Protein AF-A0A2V9M727-F1 (afdb_monomer_lite)

Radius of gyration: 30.25 Å; chains: 1; bounding box: 85×75×62 Å

Structure (mmCIF, N/CA/C/O backbone):
data_AF-A0A2V9M727-F1
#
_entry.id   AF-A0A2V9M727-F1
#
loop_
_atom_site.group_PDB
_atom_site.id
_atom_site.type_symbol
_atom_site.label_atom_id
_atom_site.label_alt_id
_atom_site.label_comp_id
_atom_site.label_asym_id
_atom_site.label_entity_id
_atom_site.label_seq_id
_atom_site.pdbx_PDB_ins_code
_atom_site.Cartn_x
_atom_site.Cartn_y
_atom_site.Cartn_z
_atom_site.occupancy
_atom_site.B_iso_or_equiv
_atom_site.auth_seq_id
_atom_site.auth_comp_id
_atom_site.auth_asym_id
_atom_site.auth_atom_id
_atom_site.pdbx_PDB_model_num
ATOM 1 N N . MET A 1 1 ? 67.050 59.160 -4.625 1.00 41.97 1 MET A N 1
ATOM 2 C CA . MET A 1 1 ? 67.599 57.807 -4.388 1.00 41.97 1 MET A CA 1
ATOM 3 C C . MET A 1 1 ? 66.449 56.814 -4.391 1.00 41.97 1 MET A C 1
ATOM 5 O O . MET A 1 1 ? 65.654 56.868 -3.471 1.00 41.97 1 MET A O 1
ATOM 9 N N . LEU A 1 2 ? 66.336 55.949 -5.401 1.00 35.53 2 LEU A N 1
ATOM 10 C CA . LEU A 1 2 ? 65.611 54.676 -5.289 1.00 35.53 2 LEU A CA 1
ATOM 11 C C . LEU A 1 2 ? 66.178 53.734 -6.363 1.00 35.53 2 LEU A C 1
ATOM 13 O O . LEU A 1 2 ? 65.915 53.891 -7.552 1.00 35.53 2 LEU A O 1
ATOM 17 N N . ARG A 1 3 ? 67.068 52.828 -5.949 1.00 37.00 3 ARG A N 1
ATOM 18 C CA . ARG A 1 3 ? 67.698 51.830 -6.820 1.00 37.00 3 ARG A CA 1
ATOM 19 C C . ARG A 1 3 ? 66.768 50.617 -6.827 1.00 37.00 3 ARG A C 1
ATOM 21 O O . ARG A 1 3 ? 66.702 49.895 -5.839 1.00 37.00 3 ARG A O 1
ATOM 28 N N . ILE A 1 4 ? 66.002 50.445 -7.901 1.00 45.91 4 ILE A N 1
ATOM 29 C CA . ILE A 1 4 ? 65.158 49.264 -8.108 1.00 45.91 4 ILE A CA 1
ATOM 30 C C . ILE A 1 4 ? 66.106 48.088 -8.358 1.00 45.91 4 ILE A C 1
ATOM 32 O O . ILE A 1 4 ? 66.825 48.064 -9.357 1.00 45.91 4 ILE A O 1
ATOM 36 N N . GLY A 1 5 ? 66.174 47.167 -7.397 1.00 44.88 5 GLY A N 1
ATOM 37 C CA . GLY A 1 5 ? 66.981 45.956 -7.492 1.00 44.88 5 GLY A CA 1
ATOM 38 C C . GLY A 1 5 ? 66.489 45.081 -8.640 1.00 44.88 5 GLY A C 1
ATOM 39 O O . GLY A 1 5 ? 65.323 44.694 -8.681 1.00 44.88 5 GLY A O 1
ATOM 40 N N . SER A 1 6 ? 67.383 44.773 -9.574 1.00 52.16 6 SER A N 1
ATOM 41 C CA . SER A 1 6 ? 67.169 43.768 -10.606 1.00 52.16 6 SER A CA 1
ATOM 42 C C . SER A 1 6 ? 66.999 42.400 -9.944 1.00 52.16 6 SER A C 1
ATOM 44 O O . SER A 1 6 ? 67.935 41.832 -9.382 1.00 52.16 6 SER A O 1
ATOM 46 N N . MET A 1 7 ? 65.781 41.870 -9.996 1.00 50.16 7 MET A N 1
ATOM 47 C CA . MET A 1 7 ? 65.464 40.529 -9.523 1.00 50.16 7 MET A CA 1
ATOM 48 C C . MET A 1 7 ? 66.023 39.527 -10.544 1.00 50.16 7 MET A C 1
ATOM 50 O O . MET A 1 7 ? 65.392 39.224 -11.555 1.00 50.16 7 MET A O 1
ATOM 54 N N . VAL A 1 8 ? 67.259 39.071 -10.327 1.00 60.12 8 VAL A N 1
ATOM 55 C CA . VAL A 1 8 ? 67.863 37.984 -11.107 1.00 60.12 8 VAL A CA 1
ATOM 56 C C . VAL A 1 8 ? 67.075 36.715 -10.794 1.00 60.12 8 VAL A C 1
ATOM 58 O O . VAL A 1 8 ? 67.151 36.176 -9.690 1.00 60.12 8 VAL A O 1
ATOM 61 N N . LEU A 1 9 ? 66.264 36.275 -11.754 1.00 57.72 9 LEU A N 1
ATOM 62 C CA . LEU A 1 9 ? 65.471 35.058 -11.644 1.00 57.72 9 LEU A CA 1
ATOM 63 C C . LEU A 1 9 ? 66.438 33.871 -11.535 1.00 57.72 9 LEU A C 1
ATOM 65 O O . LEU A 1 9 ? 67.186 33.590 -12.470 1.00 57.72 9 LEU A O 1
ATOM 69 N N . THR A 1 10 ? 66.463 33.197 -10.386 1.00 69.69 10 THR A N 1
ATOM 70 C CA . THR A 1 10 ? 67.317 32.020 -10.187 1.00 69.69 10 THR A CA 1
ATOM 71 C C . THR A 1 10 ? 66.944 30.926 -11.193 1.00 69.69 10 THR A C 1
ATOM 73 O O . THR A 1 10 ? 65.781 30.795 -11.581 1.00 69.69 10 THR A O 1
ATOM 76 N N . GLU A 1 11 ? 67.909 30.102 -11.612 1.00 70.00 11 GLU A N 1
ATOM 77 C CA . GLU A 1 11 ? 67.676 28.993 -12.560 1.00 70.00 11 GLU A CA 1
ATOM 78 C C . GLU A 1 11 ? 66.518 28.072 -12.124 1.00 70.00 11 GLU A C 1
ATOM 80 O O . GLU A 1 11 ? 65.767 27.547 -12.946 1.00 70.00 11 GLU A O 1
ATOM 85 N N . ALA A 1 12 ? 66.299 27.936 -10.812 1.00 69.12 12 ALA A N 1
ATOM 86 C CA . ALA A 1 12 ? 65.151 27.230 -10.256 1.00 69.12 12 ALA A CA 1
ATOM 87 C C . ALA A 1 12 ? 63.811 27.917 -10.587 1.00 69.12 12 ALA A C 1
ATOM 89 O O . ALA A 1 12 ? 62.889 27.256 -11.059 1.00 69.12 12 ALA A O 1
ATOM 90 N N . ALA A 1 13 ? 63.697 29.233 -10.395 1.00 72.75 13 ALA A N 1
ATOM 91 C CA . ALA A 1 13 ? 62.480 29.989 -10.695 1.00 72.75 13 ALA A CA 1
ATOM 92 C C . ALA A 1 13 ? 62.165 30.010 -12.202 1.00 72.75 13 ALA A C 1
ATOM 94 O O . ALA A 1 13 ? 61.004 29.890 -12.590 1.00 72.75 13 ALA A O 1
ATOM 95 N N . LYS A 1 14 ? 63.193 30.050 -13.060 1.00 76.62 14 LYS A N 1
ATOM 96 C CA . LYS A 1 14 ? 63.034 29.917 -14.516 1.00 76.62 14 LYS A CA 1
ATOM 97 C C . LYS A 1 14 ? 62.484 28.541 -14.908 1.00 76.62 14 LYS A C 1
ATOM 99 O O . LYS A 1 14 ? 61.571 28.457 -15.726 1.00 76.62 14 LYS A O 1
ATOM 104 N N . ARG A 1 15 ? 62.975 27.464 -14.284 1.00 79.62 15 ARG A N 1
ATOM 105 C CA . ARG A 1 15 ? 62.461 26.097 -14.497 1.00 79.62 15 ARG A CA 1
ATOM 106 C C . ARG A 1 15 ? 61.012 25.947 -14.031 1.00 79.62 15 ARG A C 1
ATOM 108 O O . ARG A 1 15 ? 60.212 25.373 -14.763 1.00 79.62 15 ARG A O 1
ATOM 115 N N . TRP A 1 16 ? 60.657 26.490 -12.867 1.00 83.75 16 TRP A N 1
ATOM 116 C CA . TRP A 1 16 ? 59.277 26.467 -12.361 1.00 83.75 16 TRP A CA 1
ATOM 117 C C . TRP A 1 16 ? 58.303 27.230 -13.261 1.00 83.75 16 TRP A C 1
ATOM 119 O O . TRP A 1 16 ? 57.193 26.758 -13.496 1.00 83.75 16 TRP A O 1
ATOM 129 N N . LEU A 1 17 ? 58.733 28.363 -13.818 1.00 86.44 17 LEU A N 1
ATOM 130 C CA . LEU A 1 17 ? 57.927 29.163 -14.739 1.00 86.44 17 LEU A CA 1
ATOM 131 C C . LEU A 1 17 ? 57.702 28.451 -16.084 1.00 86.44 17 LEU A C 1
ATOM 133 O O . LEU A 1 17 ? 56.609 28.501 -16.641 1.00 86.44 17 LEU A O 1
ATOM 137 N N . VAL A 1 18 ? 58.704 27.721 -16.583 1.00 88.81 18 VAL A N 1
ATOM 138 C CA . VAL A 1 18 ? 58.537 26.871 -17.775 1.00 88.81 18 VAL A CA 1
ATOM 139 C C . VAL A 1 18 ? 57.559 25.726 -17.496 1.00 88.81 18 VAL A C 1
ATOM 141 O O . VAL A 1 18 ? 56.672 25.467 -18.306 1.00 88.81 18 VAL A O 1
ATOM 144 N N . TRP A 1 19 ? 57.662 25.069 -16.339 1.00 90.88 19 TRP A N 1
ATOM 145 C CA . TRP A 1 19 ? 56.738 23.997 -15.962 1.00 90.88 19 TRP A CA 1
ATOM 146 C C . TRP A 1 19 ? 55.293 24.483 -15.802 1.00 90.88 19 TRP A C 1
ATOM 148 O O . TRP A 1 19 ? 54.378 23.825 -16.297 1.00 90.88 19 TRP A O 1
ATOM 158 N N . SER A 1 20 ? 55.068 25.641 -15.174 1.00 88.69 20 SER A N 1
ATOM 159 C CA . SER A 1 20 ? 53.717 26.200 -15.032 1.00 88.69 20 SER A CA 1
ATOM 160 C C . SER A 1 20 ? 53.108 26.581 -16.384 1.00 88.69 20 SER A C 1
ATOM 162 O O . SER A 1 20 ? 51.924 26.318 -16.619 1.00 88.69 20 SER A O 1
ATOM 164 N N . ALA A 1 21 ? 53.915 27.109 -17.309 1.00 92.25 21 ALA A N 1
ATOM 165 C CA . ALA A 1 21 ? 53.483 27.387 -18.675 1.00 92.25 21 ALA A CA 1
ATOM 166 C C . ALA A 1 21 ? 53.076 26.100 -19.414 1.00 92.25 21 ALA A C 1
ATOM 168 O O . ALA A 1 21 ? 52.003 26.050 -20.015 1.00 92.25 21 ALA A O 1
ATOM 169 N N . VAL A 1 22 ? 53.873 25.030 -19.308 1.00 94.38 22 VAL A N 1
ATOM 170 C CA . VAL A 1 22 ? 53.566 23.729 -19.929 1.00 94.38 22 VAL A CA 1
ATOM 171 C C . VAL A 1 22 ? 52.267 23.136 -19.377 1.00 94.38 22 VAL A C 1
ATOM 173 O O . VAL A 1 22 ? 51.406 22.720 -20.151 1.00 94.38 22 VAL A O 1
ATOM 176 N N . VAL A 1 23 ? 52.077 23.145 -18.055 1.00 94.38 23 VAL A N 1
ATOM 177 C CA . VAL A 1 23 ? 50.841 22.645 -17.425 1.00 94.38 23 VAL A CA 1
ATOM 178 C C . VAL A 1 23 ? 49.622 23.446 -17.886 1.00 94.38 23 VAL A C 1
ATOM 180 O O . VAL A 1 23 ? 48.587 22.861 -18.203 1.00 94.38 23 VAL A O 1
ATOM 183 N N . THR A 1 24 ? 49.753 24.769 -17.989 1.00 94.69 24 THR A N 1
ATOM 184 C CA . THR A 1 24 ? 48.668 25.648 -18.450 1.00 94.69 24 THR A CA 1
ATOM 185 C C . THR A 1 24 ? 48.274 25.339 -19.894 1.00 94.69 24 THR A C 1
ATOM 187 O O . THR A 1 24 ? 47.086 25.240 -20.200 1.00 94.69 24 THR A O 1
ATOM 190 N N . VAL A 1 25 ? 49.253 25.113 -20.775 1.00 96.19 25 VAL A N 1
ATOM 191 C CA . VAL A 1 25 ? 49.003 24.732 -22.174 1.00 96.19 25 VAL A CA 1
ATOM 192 C C . VAL A 1 25 ? 48.302 23.375 -22.264 1.00 96.19 25 VAL A C 1
ATOM 194 O O . VAL A 1 25 ? 47.334 23.237 -23.012 1.00 96.19 25 VAL A O 1
ATOM 197 N N . ILE A 1 26 ? 48.728 22.384 -21.474 1.00 95.31 26 ILE A N 1
ATOM 198 C CA . ILE A 1 26 ? 48.087 21.059 -21.440 1.00 95.31 26 ILE A CA 1
ATOM 199 C C . ILE A 1 26 ? 46.634 21.169 -20.959 1.00 95.31 26 ILE A C 1
ATOM 201 O O . ILE A 1 26 ? 45.743 20.535 -21.530 1.00 95.31 26 ILE A O 1
ATOM 205 N N . LEU A 1 27 ? 46.378 21.990 -19.937 1.00 94.06 27 LEU A N 1
ATOM 206 C CA . LEU A 1 27 ? 45.032 22.203 -19.410 1.00 94.06 27 LEU A CA 1
ATOM 207 C C . LEU A 1 27 ? 44.133 22.903 -20.439 1.00 94.06 27 LEU A C 1
ATOM 209 O O . LEU A 1 27 ? 43.002 22.470 -20.656 1.00 94.06 27 LEU A O 1
ATOM 213 N N . ALA A 1 28 ? 44.650 23.923 -21.129 1.00 93.81 28 ALA A N 1
ATOM 214 C CA . ALA A 1 28 ? 43.932 24.619 -22.194 1.00 93.81 28 ALA A CA 1
ATOM 215 C C . ALA A 1 28 ? 43.582 23.681 -23.364 1.00 93.81 28 ALA A C 1
ATOM 217 O O . ALA A 1 28 ? 42.447 23.685 -23.838 1.00 93.81 28 ALA A O 1
ATOM 218 N N . LEU A 1 29 ? 44.514 22.813 -23.776 1.00 95.31 29 LEU A N 1
ATOM 219 C CA . LEU A 1 29 ? 44.280 21.781 -24.794 1.00 95.31 29 LEU A CA 1
ATOM 220 C C . LEU A 1 29 ? 43.199 20.781 -24.371 1.00 95.31 29 LEU A C 1
ATOM 222 O O . LEU A 1 29 ? 42.322 20.443 -25.168 1.00 95.31 29 LEU A O 1
ATOM 226 N N . ARG A 1 30 ? 43.230 20.328 -23.112 1.00 93.69 30 ARG A N 1
ATOM 227 C CA . ARG A 1 30 ? 42.202 19.436 -22.558 1.00 93.69 30 ARG A CA 1
ATOM 228 C C . ARG A 1 30 ? 40.823 20.084 -22.560 1.00 93.69 30 ARG A C 1
ATOM 230 O O . ARG A 1 30 ? 39.871 19.444 -22.998 1.00 93.69 30 ARG A O 1
ATOM 237 N N . ILE A 1 31 ? 40.720 21.336 -22.119 1.00 91.62 31 ILE A N 1
ATOM 238 C CA . ILE A 1 31 ? 39.457 22.087 -22.130 1.00 91.62 31 ILE A CA 1
ATOM 239 C C . ILE A 1 31 ? 38.962 22.263 -23.570 1.00 91.62 31 ILE A C 1
ATOM 241 O O . ILE A 1 31 ? 37.795 21.992 -23.845 1.00 91.62 31 ILE A O 1
ATOM 245 N N . GLY A 1 32 ? 39.847 22.632 -24.500 1.00 92.00 32 GLY A N 1
ATOM 246 C CA . GLY A 1 32 ? 39.522 22.762 -25.920 1.00 92.00 32 GLY A CA 1
ATOM 247 C C . GLY A 1 32 ? 38.983 21.467 -26.530 1.00 92.00 32 GLY A C 1
ATOM 248 O O . GLY A 1 32 ? 37.962 21.498 -27.212 1.00 92.00 32 GLY A O 1
ATOM 249 N N . CYS A 1 33 ? 39.599 20.321 -26.222 1.00 88.06 33 CYS A N 1
ATOM 250 C CA . CYS A 1 33 ? 39.109 19.016 -26.677 1.00 88.06 33 CYS A CA 1
ATOM 251 C C . CYS A 1 33 ? 37.724 18.694 -26.103 1.00 88.06 33 CYS A C 1
ATOM 253 O O . CYS A 1 33 ? 36.841 18.286 -26.846 1.00 88.06 33 CYS A O 1
ATOM 255 N N . VAL A 1 34 ? 37.495 18.936 -24.808 1.00 85.19 34 VAL A N 1
ATOM 256 C CA . VAL A 1 34 ? 36.185 18.694 -24.177 1.00 85.19 34 VAL A CA 1
ATOM 257 C C . VAL A 1 34 ? 35.097 19.583 -24.782 1.00 85.19 34 VAL A C 1
ATOM 259 O O . VAL A 1 34 ? 33.976 19.125 -24.998 1.00 85.19 34 VAL A O 1
ATOM 262 N N . LEU A 1 35 ? 35.406 20.849 -25.066 1.00 85.19 35 LEU A N 1
ATOM 263 C CA . LEU A 1 35 ? 34.464 21.765 -25.711 1.00 85.19 35 LEU A CA 1
ATOM 264 C C . LEU A 1 35 ? 34.188 21.367 -27.165 1.00 85.19 35 LEU A C 1
ATOM 266 O O . LEU A 1 35 ? 33.044 21.453 -27.602 1.00 85.19 35 LEU A O 1
ATOM 270 N N . TYR A 1 36 ? 35.203 20.892 -27.887 1.00 86.12 36 TYR A N 1
ATOM 271 C CA . TYR A 1 36 ? 35.062 20.386 -29.250 1.00 86.12 36 TYR A CA 1
ATOM 272 C C . TYR A 1 36 ? 34.243 19.087 -29.312 1.00 86.12 36 TYR A C 1
ATOM 274 O O . TYR A 1 36 ? 33.378 18.939 -30.171 1.00 86.12 36 TYR A O 1
ATOM 282 N N . ASP A 1 37 ? 34.442 18.168 -28.369 1.00 78.25 37 ASP A N 1
ATOM 283 C CA . ASP A 1 37 ? 33.629 16.953 -28.273 1.00 78.25 37 ASP A CA 1
ATOM 284 C C . ASP A 1 37 ? 32.177 17.272 -27.888 1.00 78.25 37 ASP A C 1
ATOM 286 O O . ASP A 1 37 ? 31.253 16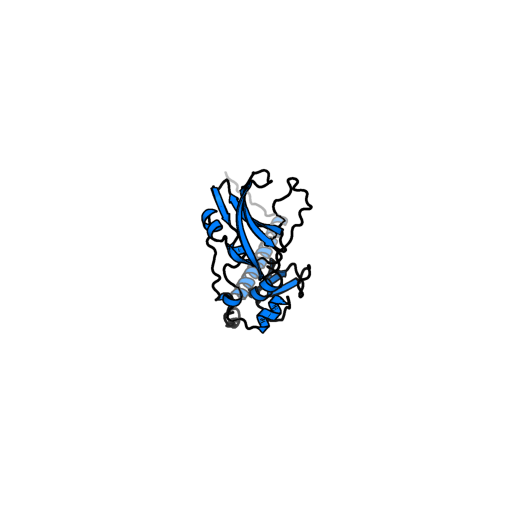.616 -28.367 1.00 78.25 37 ASP A O 1
ATOM 290 N N . ARG A 1 38 ? 31.951 18.312 -27.071 1.00 73.19 38 ARG A N 1
ATOM 291 C CA . ARG A 1 38 ? 30.605 18.785 -26.697 1.00 73.19 38 ARG A CA 1
ATOM 292 C C . ARG A 1 38 ? 29.892 19.577 -27.790 1.00 73.19 38 ARG A C 1
ATOM 294 O O . ARG A 1 38 ? 28.666 19.605 -27.786 1.00 73.19 38 ARG A O 1
ATOM 301 N N . SER A 1 39 ? 30.623 20.241 -28.686 1.00 78.62 39 SER A N 1
ATOM 302 C CA . SER A 1 39 ? 30.031 21.001 -29.794 1.00 78.62 39 SER A CA 1
ATOM 303 C C . SER A 1 39 ? 29.595 20.110 -30.954 1.00 78.62 39 SER A C 1
ATOM 305 O O . SER A 1 39 ? 28.816 20.546 -31.803 1.00 78.62 39 SER A O 1
ATOM 307 N N . ARG A 1 40 ? 30.036 18.845 -30.978 1.00 77.00 40 ARG A N 1
ATOM 308 C CA . ARG A 1 40 ? 29.458 17.845 -31.870 1.00 77.00 40 ARG A CA 1
ATOM 309 C C . ARG A 1 40 ? 28.008 17.605 -31.445 1.00 77.00 40 ARG A C 1
ATOM 311 O O . ARG A 1 40 ? 27.780 17.217 -30.297 1.00 77.00 40 ARG A O 1
ATOM 318 N N . PRO A 1 41 ? 27.020 17.815 -32.335 1.00 64.38 41 PRO A N 1
ATOM 319 C CA . PRO A 1 41 ? 25.651 17.443 -32.032 1.00 64.38 41 PRO A CA 1
ATOM 320 C C . PRO A 1 41 ? 25.654 15.960 -31.672 1.00 64.38 41 PRO A C 1
ATOM 322 O O . PRO A 1 41 ? 26.096 15.119 -32.457 1.00 64.38 41 PRO A O 1
ATOM 325 N N . SER A 1 42 ? 25.222 15.648 -30.449 1.00 67.44 42 SER A N 1
ATOM 326 C CA . SER A 1 42 ? 25.004 14.257 -30.070 1.00 67.44 42 SER A CA 1
ATOM 327 C C . SER A 1 42 ? 24.059 13.659 -31.109 1.00 67.44 42 SER A C 1
ATOM 329 O O . SER A 1 42 ? 23.052 14.309 -31.408 1.00 67.44 42 SER A O 1
ATOM 331 N N . PRO A 1 43 ? 24.355 12.476 -31.684 1.00 66.94 43 PRO A N 1
ATOM 332 C CA . PRO A 1 43 ? 23.400 11.816 -32.558 1.00 66.94 43 PRO A CA 1
ATOM 333 C C . PRO A 1 43 ? 22.088 11.748 -31.788 1.00 66.94 43 PRO A C 1
ATOM 335 O O . PRO A 1 43 ? 22.054 11.241 -30.661 1.00 66.94 43 PRO A O 1
ATOM 338 N N . SER A 1 44 ? 21.046 12.364 -32.347 1.00 59.22 44 SER A N 1
ATOM 339 C CA . SER A 1 44 ? 19.717 12.363 -31.763 1.00 59.22 44 SER A CA 1
ATOM 340 C C . SER A 1 44 ? 19.345 10.906 -31.556 1.00 59.22 44 SER A C 1
ATOM 342 O O . SER A 1 44 ? 19.115 10.161 -32.509 1.00 59.22 44 SER A O 1
ATOM 344 N N . ARG A 1 45 ? 19.361 10.459 -30.294 1.00 59.28 45 ARG A N 1
ATOM 345 C CA . ARG A 1 45 ? 18.795 9.157 -29.967 1.00 59.28 45 ARG A CA 1
ATOM 346 C C . ARG A 1 45 ? 17.353 9.224 -30.454 1.00 59.28 45 ARG A C 1
ATOM 348 O O . ARG A 1 45 ? 16.683 10.203 -30.108 1.00 59.28 45 ARG A O 1
ATOM 355 N N . PRO A 1 46 ? 16.884 8.261 -31.265 1.00 52.91 46 PRO A N 1
ATOM 356 C CA . PRO A 1 46 ? 15.479 8.223 -31.616 1.00 52.91 46 PRO A CA 1
ATOM 357 C C . PRO A 1 46 ? 14.708 8.280 -30.302 1.00 52.91 46 PRO A C 1
ATOM 359 O O . PRO A 1 46 ? 14.952 7.473 -29.399 1.00 52.91 46 PRO A O 1
ATOM 362 N N . VAL A 1 47 ? 13.855 9.296 -30.157 1.00 57.16 47 VAL A N 1
ATOM 363 C CA . VAL A 1 47 ? 12.899 9.338 -29.058 1.00 57.16 47 VAL A CA 1
ATOM 364 C C . VAL A 1 47 ? 12.001 8.145 -29.316 1.00 57.16 47 VAL A C 1
ATOM 366 O O . VAL A 1 47 ? 11.129 8.189 -30.181 1.00 57.16 47 VAL A O 1
ATOM 369 N N . VAL A 1 48 ? 12.294 7.032 -28.646 1.00 58.28 48 VAL A N 1
ATOM 370 C CA . VAL A 1 48 ? 11.405 5.881 -28.635 1.00 58.28 48 VAL A CA 1
ATOM 371 C C . VAL A 1 48 ? 10.132 6.410 -27.998 1.00 58.28 48 VAL A C 1
ATOM 373 O O . VAL A 1 48 ? 10.106 6.649 -26.791 1.00 58.28 48 VAL A O 1
ATOM 376 N N . GLN A 1 49 ? 9.113 6.672 -28.817 1.00 48.59 49 GLN A N 1
ATOM 377 C CA . GLN A 1 49 ? 7.762 6.912 -28.336 1.00 48.59 49 GLN A CA 1
ATOM 378 C C . GLN A 1 49 ? 7.316 5.596 -27.712 1.00 48.59 49 GLN A C 1
ATOM 380 O O . GLN A 1 49 ? 6.798 4.707 -28.384 1.00 48.59 49 GLN A O 1
ATOM 385 N N . ARG A 1 50 ? 7.651 5.417 -26.434 1.00 57.59 50 ARG A N 1
ATOM 386 C CA . ARG A 1 50 ? 7.155 4.289 -25.665 1.00 57.59 50 ARG A CA 1
ATOM 387 C C . ARG A 1 50 ? 5.651 4.507 -25.535 1.00 57.59 50 ARG A C 1
ATOM 389 O O . ARG A 1 50 ? 5.249 5.631 -25.220 1.00 57.59 50 ARG A O 1
ATOM 396 N N . PRO A 1 51 ? 4.827 3.486 -25.808 1.00 62.91 51 PRO A N 1
ATOM 397 C CA . PRO A 1 51 ? 3.415 3.550 -25.474 1.00 62.91 51 PRO A CA 1
ATOM 398 C C . PRO A 1 51 ? 3.287 4.023 -24.028 1.00 62.91 51 PRO A C 1
ATOM 400 O O . PRO A 1 51 ? 3.994 3.511 -23.160 1.00 62.91 51 PRO A O 1
ATOM 403 N N . VAL A 1 52 ? 2.443 5.027 -23.783 1.00 67.12 52 VAL A N 1
ATOM 404 C CA . VAL A 1 52 ? 2.167 5.463 -22.414 1.00 67.12 52 VAL A CA 1
ATOM 405 C C . VAL A 1 52 ? 1.580 4.263 -21.688 1.00 67.12 52 VAL A C 1
ATOM 407 O O . VAL A 1 52 ? 0.531 3.741 -22.070 1.00 67.12 52 VAL A O 1
ATOM 410 N N . GLU A 1 53 ? 2.309 3.781 -20.692 1.00 79.75 53 GLU A N 1
ATOM 411 C CA . GLU A 1 53 ? 1.888 2.654 -19.883 1.00 79.75 53 GLU A CA 1
ATOM 412 C C . GLU A 1 53 ? 0.609 3.051 -19.143 1.00 79.75 53 GLU A C 1
ATOM 414 O O . GLU A 1 53 ? 0.566 4.059 -18.435 1.00 79.75 53 GLU A O 1
ATOM 419 N N . LYS A 1 54 ? -0.466 2.293 -19.383 1.00 84.88 54 LYS A N 1
ATOM 420 C CA . LYS A 1 54 ? -1.820 2.631 -18.917 1.00 84.88 54 LYS A CA 1
ATOM 421 C C . LYS A 1 54 ? -1.896 2.767 -17.400 1.00 84.88 54 LYS A C 1
ATOM 423 O O . LYS A 1 54 ? -2.682 3.566 -16.909 1.00 84.88 54 LYS A O 1
ATOM 428 N N . ASP A 1 55 ? -1.034 2.057 -16.679 1.00 84.25 55 ASP A N 1
ATOM 429 C CA . ASP A 1 55 ? -0.917 2.124 -15.225 1.00 84.25 55 ASP A CA 1
ATOM 430 C C . ASP A 1 55 ? -0.598 3.544 -14.726 1.00 84.25 55 ASP A C 1
ATOM 432 O O . ASP A 1 55 ? -1.044 3.915 -13.645 1.00 84.25 55 ASP A O 1
ATOM 436 N N . TYR A 1 56 ? 0.103 4.370 -15.517 1.00 81.38 56 TYR A N 1
ATOM 437 C CA . TYR A 1 56 ? 0.370 5.773 -15.170 1.00 81.38 56 TYR A CA 1
ATOM 438 C C . TYR A 1 56 ? -0.844 6.692 -15.331 1.00 81.38 56 TYR A C 1
ATOM 440 O O . TYR A 1 56 ? -0.829 7.817 -14.837 1.00 81.38 56 TYR A O 1
ATOM 448 N N . LEU A 1 57 ? -1.877 6.243 -16.045 1.00 87.00 57 LEU A N 1
ATOM 449 C CA . LEU A 1 57 ? -3.107 7.005 -16.266 1.00 87.00 57 LEU A CA 1
ATOM 450 C C . LEU A 1 57 ? -4.181 6.683 -15.220 1.00 87.00 57 LEU A C 1
ATOM 452 O O . LEU A 1 57 ? -5.215 7.348 -15.180 1.00 87.00 57 LEU A O 1
ATOM 456 N N . VAL A 1 58 ? -3.942 5.677 -14.377 1.00 89.62 58 VAL A N 1
ATOM 457 C CA . VAL A 1 58 ? -4.873 5.267 -13.330 1.00 89.62 58 VAL A CA 1
ATOM 458 C C . VAL A 1 58 ? -4.850 6.274 -12.187 1.00 89.62 58 VAL A C 1
ATOM 460 O O . VAL A 1 58 ? -3.819 6.531 -11.565 1.00 89.62 58 VAL A O 1
ATOM 463 N N . ILE A 1 59 ? -6.023 6.821 -11.880 1.00 88.94 59 ILE A N 1
ATOM 464 C CA . ILE A 1 59 ? -6.212 7.743 -10.763 1.00 88.94 59 ILE A CA 1
ATOM 465 C C . ILE A 1 59 ? -6.718 6.936 -9.573 1.00 88.94 59 ILE A C 1
ATOM 467 O O . ILE A 1 59 ? -7.884 6.548 -9.515 1.00 88.94 59 ILE A O 1
ATOM 471 N N . VAL A 1 60 ? -5.828 6.696 -8.613 1.00 90.88 60 VAL A N 1
ATOM 472 C CA . VAL A 1 60 ? -6.174 6.029 -7.357 1.00 90.88 60 VAL A CA 1
ATOM 473 C C . VAL A 1 60 ? -6.935 7.016 -6.460 1.00 90.88 60 VAL A C 1
ATOM 475 O O . VAL A 1 60 ? -6.387 8.077 -6.145 1.00 90.88 60 VAL A O 1
ATOM 478 N N . PRO A 1 61 ? -8.171 6.698 -6.028 1.00 91.81 61 PRO A N 1
ATOM 479 C CA . PRO A 1 61 ? -8.891 7.517 -5.060 1.00 91.81 61 PRO A CA 1
ATOM 480 C C . PRO A 1 61 ? -8.107 7.619 -3.753 1.00 91.81 61 PRO A C 1
ATOM 482 O O . PRO A 1 61 ? -7.678 6.601 -3.210 1.00 91.81 61 PRO A O 1
ATOM 485 N N . LYS A 1 62 ? -7.945 8.846 -3.260 1.00 91.00 62 LYS A N 1
ATOM 486 C CA . LYS A 1 62 ? -7.276 9.121 -1.989 1.00 91.00 62 LYS A CA 1
ATOM 487 C C . LYS A 1 62 ? -8.277 9.232 -0.853 1.00 91.00 62 LYS A C 1
ATOM 489 O O . LYS A 1 62 ? 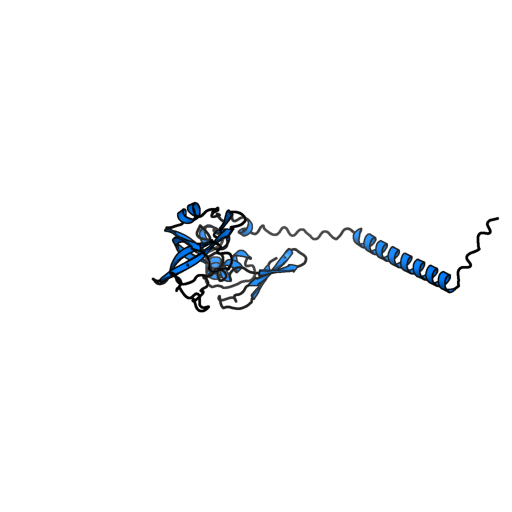-9.414 9.652 -1.067 1.00 91.00 62 LYS A O 1
ATOM 494 N N . PHE A 1 63 ? -7.828 8.889 0.344 1.00 89.62 63 PHE A N 1
ATOM 495 C CA . PHE A 1 63 ? -8.602 9.034 1.568 1.00 89.62 63 PHE A CA 1
ATOM 496 C C . PHE A 1 63 ? -8.785 10.504 1.955 1.00 89.62 63 PHE A C 1
ATOM 498 O O . PHE A 1 63 ? -9.861 10.867 2.420 1.00 89.62 63 PHE A O 1
ATOM 505 N N . SER A 1 64 ? -7.767 11.346 1.725 1.00 85.06 64 SER A N 1
ATOM 506 C CA . SER A 1 64 ? -7.771 12.767 2.113 1.00 85.06 64 SER A CA 1
ATOM 507 C C . SER A 1 64 ? -8.175 12.964 3.583 1.00 85.06 64 SER A C 1
ATOM 509 O O . SER A 1 64 ? -9.077 13.742 3.883 1.00 85.06 64 SER A O 1
ATOM 511 N N . ILE A 1 65 ? -7.541 12.207 4.483 1.00 88.69 65 ILE A N 1
ATOM 512 C CA . ILE A 1 65 ? -7.799 12.239 5.928 1.00 88.69 65 ILE A CA 1
ATOM 513 C C . ILE A 1 65 ? -6.645 12.968 6.606 1.00 88.69 65 ILE A C 1
ATOM 515 O O . ILE A 1 65 ? -5.506 12.511 6.552 1.00 88.69 65 ILE A O 1
ATOM 519 N N . ASP A 1 66 ? -6.961 14.074 7.259 1.00 87.25 66 ASP A N 1
ATOM 520 C CA . ASP A 1 66 ? -6.043 14.951 7.988 1.00 87.25 66 ASP A CA 1
ATOM 521 C C . ASP A 1 66 ? -6.346 15.012 9.494 1.00 87.25 66 ASP A C 1
ATOM 523 O O . ASP A 1 66 ? -5.539 15.516 10.273 1.00 87.25 66 ASP A O 1
ATOM 527 N N . ASP A 1 67 ? -7.478 14.455 9.928 1.00 89.56 67 ASP A N 1
ATOM 528 C 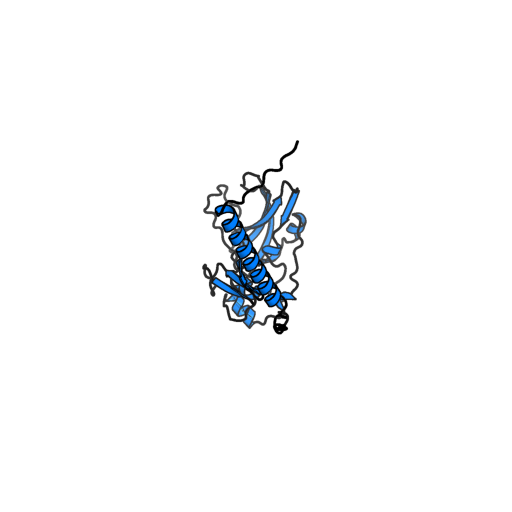CA . ASP A 1 67 ? -7.892 14.430 11.325 1.00 89.56 67 ASP A CA 1
ATOM 529 C C . ASP A 1 67 ? -8.540 13.100 11.751 1.00 89.56 67 ASP A C 1
ATOM 531 O O . ASP A 1 67 ? -8.880 12.220 10.951 1.00 89.56 67 ASP A O 1
ATOM 535 N N . LEU A 1 68 ? -8.686 12.936 13.069 1.00 91.06 68 LEU A N 1
ATOM 536 C CA . LEU A 1 68 ? -9.272 11.737 1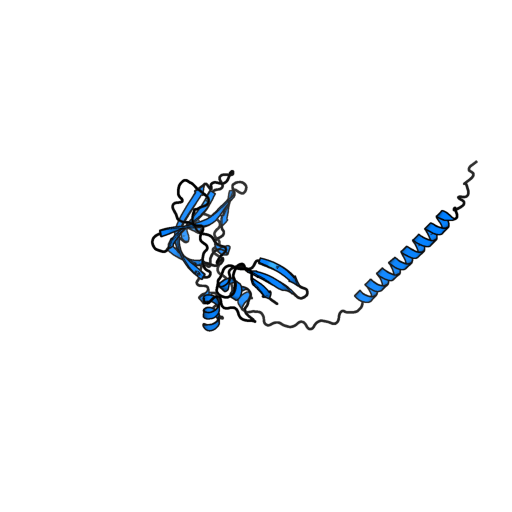3.666 1.00 91.06 68 LEU A CA 1
ATOM 537 C C . LEU A 1 68 ? -10.767 11.586 13.332 1.00 91.06 68 LEU A C 1
ATOM 539 O O . LEU A 1 68 ? -11.250 10.463 13.203 1.00 91.06 68 LEU A O 1
ATOM 543 N N . GLU A 1 69 ? -11.503 12.688 13.183 1.00 92.06 69 GLU A N 1
ATOM 544 C CA . GLU A 1 69 ? -12.942 12.662 12.894 1.00 92.06 69 GLU A CA 1
ATOM 545 C C . GLU A 1 69 ? -13.218 12.098 11.492 1.00 92.06 69 GLU A C 1
ATOM 547 O O . GLU A 1 69 ? -14.075 11.234 11.301 1.00 92.06 69 GLU A O 1
ATOM 552 N N . SER A 1 70 ? -12.448 12.538 10.504 1.00 92.62 70 SER A N 1
ATOM 553 C CA . SER A 1 70 ? -12.495 12.050 9.132 1.00 92.62 70 SER A CA 1
ATOM 554 C C . SER A 1 70 ? -12.034 10.602 9.054 1.00 92.62 70 SER A C 1
ATOM 556 O O . SER A 1 70 ? -12.655 9.813 8.342 1.00 92.62 70 SER A O 1
ATOM 558 N N . ALA A 1 71 ? -11.035 10.217 9.857 1.00 93.38 71 ALA A N 1
ATOM 559 C CA . ALA A 1 71 ? -10.637 8.822 9.993 1.00 93.38 71 ALA A CA 1
ATOM 560 C C . ALA A 1 71 ? -11.803 7.957 10.491 1.00 93.38 71 ALA A C 1
ATOM 562 O O . ALA A 1 71 ? -12.109 6.935 9.881 1.00 93.38 71 ALA A O 1
ATOM 563 N N . GLN A 1 72 ? -12.527 8.389 11.529 1.00 94.12 72 GLN A N 1
ATOM 564 C CA . GLN A 1 72 ? -13.664 7.643 12.084 1.00 94.12 72 GLN A CA 1
ATOM 565 C C . GLN A 1 72 ? -14.787 7.362 11.070 1.00 94.12 72 GLN A C 1
ATOM 567 O O . GLN A 1 72 ? -15.493 6.365 11.218 1.00 94.12 72 GLN A O 1
ATOM 572 N N . LYS A 1 73 ? -14.925 8.153 9.997 1.00 94.56 73 LYS A N 1
ATOM 573 C CA . LYS A 1 73 ? -15.894 7.886 8.912 1.00 94.56 73 LYS A CA 1
ATOM 574 C C . LYS A 1 73 ? -15.585 6.605 8.125 1.00 94.56 73 LYS A C 1
ATOM 576 O O . LYS A 1 73 ? -16.445 6.114 7.394 1.00 94.56 73 LYS A O 1
ATOM 581 N N . LEU A 1 74 ? -14.377 6.054 8.264 1.00 94.44 74 LEU A N 1
ATOM 582 C CA . LEU A 1 74 ? -13.994 4.774 7.668 1.00 94.44 74 LEU A CA 1
ATOM 583 C C . LEU A 1 74 ? -14.514 3.560 8.437 1.00 94.44 74 LEU A C 1
ATOM 585 O O . LEU A 1 74 ? -14.456 2.453 7.909 1.00 94.44 74 LEU A O 1
ATOM 589 N N . VAL A 1 75 ? -15.021 3.731 9.660 1.00 96.25 75 VAL A N 1
ATOM 590 C CA . VAL A 1 75 ? -15.554 2.614 10.447 1.00 96.25 75 VAL A CA 1
ATOM 591 C C . VAL A 1 75 ? -16.712 1.946 9.700 1.00 96.25 75 VAL A C 1
ATOM 593 O O . VAL A 1 75 ? -17.641 2.601 9.234 1.00 96.25 75 VAL A O 1
ATOM 596 N N . GLY A 1 76 ? -16.635 0.622 9.570 1.00 94.94 76 GLY A N 1
ATOM 597 C CA . GLY A 1 76 ? -17.557 -0.208 8.797 1.00 94.94 76 GLY A CA 1
ATOM 598 C C . GLY A 1 76 ? -17.177 -0.389 7.324 1.00 94.94 76 GLY A C 1
ATOM 599 O O . GLY A 1 76 ? -17.776 -1.229 6.656 1.00 94.94 76 GLY A O 1
ATOM 600 N N . GLN A 1 77 ? -16.189 0.346 6.804 1.00 95.25 77 GLN A N 1
ATOM 601 C CA . GLN A 1 77 ? -15.722 0.186 5.425 1.00 95.25 77 GLN A CA 1
ATOM 602 C C . GLN A 1 77 ? -14.684 -0.940 5.311 1.00 95.25 77 GLN A C 1
ATOM 604 O O . GLN A 1 77 ? -13.928 -1.215 6.246 1.00 95.25 77 GLN A O 1
ATOM 609 N N . THR A 1 78 ? -14.627 -1.583 4.143 1.00 95.88 78 THR A N 1
ATOM 610 C CA . THR A 1 78 ? -13.573 -2.546 3.799 1.00 95.88 78 THR A CA 1
ATOM 611 C C . THR A 1 78 ? -12.499 -1.850 2.977 1.00 95.88 78 THR A C 1
ATOM 613 O O . THR A 1 78 ? -12.766 -1.370 1.878 1.00 95.88 78 THR A O 1
ATOM 616 N N . LEU A 1 79 ? -11.282 -1.828 3.506 1.00 96.06 79 LEU A N 1
ATOM 617 C CA . LEU A 1 79 ? -10.093 -1.314 2.843 1.00 96.06 79 LEU A CA 1
ATOM 618 C C . LEU A 1 79 ? -9.261 -2.472 2.291 1.00 96.06 79 LEU A C 1
ATOM 620 O O . LEU A 1 79 ? -9.352 -3.603 2.773 1.00 96.06 79 LEU A O 1
ATOM 624 N N . TRP A 1 80 ? -8.427 -2.185 1.300 1.00 95.75 80 TRP A N 1
ATOM 625 C CA . TRP A 1 80 ? -7.544 -3.178 0.689 1.00 95.75 80 TRP A CA 1
ATOM 626 C C . TRP A 1 80 ? -6.092 -2.831 0.951 1.00 95.75 80 TRP A C 1
ATOM 628 O O . TRP A 1 80 ? -5.684 -1.700 0.715 1.00 95.75 80 TRP A O 1
ATOM 638 N N . VAL A 1 81 ? -5.290 -3.781 1.415 1.00 94.38 81 VAL A N 1
ATOM 639 C CA . VAL A 1 81 ? -3.882 -3.528 1.730 1.00 94.38 81 VAL A CA 1
ATOM 640 C C . VAL A 1 81 ? -3.099 -3.208 0.458 1.00 94.38 81 VAL A C 1
ATOM 642 O O . VAL A 1 81 ? -3.013 -4.014 -0.470 1.00 94.38 81 VAL A O 1
ATOM 645 N N . LYS A 1 82 ? -2.480 -2.027 0.455 1.00 92.00 82 LYS A N 1
ATOM 646 C CA . LYS A 1 82 ? -1.564 -1.543 -0.580 1.00 92.00 82 LYS A CA 1
ATOM 647 C C . LYS A 1 82 ? -0.114 -1.849 -0.217 1.00 92.00 82 LYS A C 1
ATOM 649 O O . LYS A 1 82 ? 0.629 -2.386 -1.032 1.00 92.00 82 LYS A O 1
ATOM 654 N N . ALA A 1 83 ? 0.285 -1.561 1.022 1.00 85.12 83 ALA A N 1
ATOM 655 C CA . ALA A 1 83 ? 1.646 -1.777 1.517 1.00 85.12 83 ALA A CA 1
ATOM 656 C C . ALA A 1 83 ? 1.870 -3.216 2.022 1.00 85.12 83 ALA A C 1
ATOM 658 O O . ALA A 1 83 ? 2.323 -3.435 3.149 1.00 85.12 83 ALA A O 1
ATOM 659 N N . GLY A 1 84 ? 1.557 -4.206 1.182 1.00 85.31 84 GLY A N 1
ATOM 660 C CA . GLY A 1 84 ? 1.744 -5.621 1.505 1.00 85.31 84 GLY A CA 1
ATOM 661 C C . GLY A 1 84 ? 3.175 -5.921 1.962 1.00 85.31 84 GLY A C 1
ATOM 662 O O . GLY A 1 84 ? 4.147 -5.380 1.428 1.00 85.31 84 GLY A O 1
ATOM 663 N N . TYR A 1 85 ? 3.300 -6.748 2.996 1.00 86.38 85 TYR A N 1
ATOM 664 C CA . TYR A 1 85 ? 4.544 -7.136 3.663 1.00 86.38 85 TYR A CA 1
ATOM 665 C C . TYR A 1 85 ? 5.401 -6.015 4.287 1.00 86.38 85 TYR A C 1
ATOM 667 O O . TYR A 1 85 ? 6.503 -6.270 4.802 1.00 86.38 85 TYR A O 1
ATOM 675 N N . GLN A 1 86 ? 4.920 -4.777 4.248 1.00 84.56 86 GLN A N 1
ATOM 676 C CA . GLN A 1 86 ? 5.527 -3.630 4.920 1.00 84.56 86 GLN A CA 1
ATOM 677 C C . GLN A 1 86 ? 4.656 -3.149 6.069 1.00 84.56 86 GLN A C 1
ATOM 679 O O . GLN A 1 86 ? 5.177 -2.896 7.148 1.00 84.56 86 GLN A O 1
ATOM 684 N N . ALA A 1 87 ? 3.347 -3.061 5.838 1.00 87.69 87 ALA A N 1
ATOM 685 C CA . ALA A 1 87 ? 2.383 -2.723 6.862 1.00 87.69 87 ALA A CA 1
ATOM 686 C C . ALA A 1 87 ? 2.320 -3.836 7.915 1.00 87.69 87 ALA A C 1
ATOM 688 O O . ALA A 1 87 ? 2.163 -5.020 7.593 1.00 87.69 87 ALA A O 1
ATOM 689 N N . GLU A 1 88 ? 2.443 -3.432 9.173 1.00 90.81 88 GLU A N 1
ATOM 690 C CA . GLU A 1 88 ? 2.473 -4.320 10.327 1.00 90.81 88 GLU A CA 1
ATOM 691 C C . GLU A 1 88 ? 1.192 -4.187 11.150 1.00 90.81 88 GLU A C 1
ATOM 693 O O . GLU A 1 88 ? 0.593 -3.113 11.248 1.00 90.81 88 GLU A O 1
ATOM 698 N N . TYR A 1 89 ? 0.772 -5.288 11.762 1.00 91.94 89 TYR A N 1
ATOM 699 C CA . TYR A 1 89 ? -0.336 -5.320 12.706 1.00 91.94 89 TYR A CA 1
ATOM 700 C C . TYR A 1 89 ? -0.018 -6.231 13.887 1.00 91.94 89 TYR A C 1
ATOM 702 O O . TYR A 1 89 ? 0.801 -7.145 13.803 1.00 91.94 89 TYR A O 1
ATOM 710 N N . PHE A 1 90 ? -0.677 -5.979 15.010 1.00 89.56 90 PHE A N 1
ATOM 711 C CA . PHE A 1 90 ? -0.450 -6.682 16.269 1.00 89.56 90 PHE A CA 1
ATOM 712 C C . PHE A 1 90 ? -1.778 -6.977 16.964 1.00 89.56 90 PHE A C 1
ATOM 714 O O . PHE A 1 90 ? -2.799 -6.350 16.685 1.00 89.56 90 PHE A O 1
ATOM 721 N N . THR A 1 91 ? -1.786 -7.967 17.857 1.00 89.94 91 THR A N 1
ATOM 722 C CA . THR A 1 91 ? -3.005 -8.351 18.593 1.00 89.94 91 THR A CA 1
ATOM 723 C C . THR A 1 91 ? -3.449 -7.222 19.529 1.00 89.94 91 THR A C 1
ATOM 725 O O . THR A 1 91 ? -2.621 -6.631 20.226 1.00 89.94 91 THR A O 1
ATOM 728 N N . TYR A 1 92 ? -4.753 -6.950 19.580 1.00 86.19 92 TYR A N 1
ATOM 729 C CA . TYR A 1 92 ? -5.362 -5.927 20.427 1.00 86.19 92 TYR A CA 1
ATOM 730 C C . TYR A 1 92 ? -6.408 -6.544 21.385 1.00 86.19 92 TYR A C 1
ATOM 732 O O . TYR A 1 92 ? -7.099 -7.484 20.996 1.00 86.19 92 TYR A O 1
ATOM 740 N N . PRO A 1 93 ? -6.541 -6.057 22.637 1.00 81.25 93 PRO A N 1
ATOM 741 C CA . PRO A 1 93 ? -5.712 -5.044 23.289 1.00 81.25 93 PRO A CA 1
ATOM 742 C C . PRO A 1 93 ? -4.287 -5.543 23.550 1.00 81.25 93 PRO A C 1
ATOM 744 O O . PRO A 1 93 ? -4.065 -6.678 23.970 1.00 81.25 93 PRO A O 1
ATOM 747 N N . ALA A 1 94 ? -3.312 -4.661 23.330 1.00 68.25 94 ALA A N 1
ATOM 748 C CA . ALA A 1 94 ? -1.912 -4.934 23.632 1.00 68.25 94 ALA A CA 1
ATOM 749 C C . ALA A 1 94 ? -1.748 -5.231 25.135 1.00 68.25 94 ALA A C 1
ATOM 751 O O . ALA A 1 94 ? -2.202 -4.461 25.987 1.00 68.25 94 ALA A O 1
ATOM 752 N N . SER A 1 95 ? -1.097 -6.342 25.484 1.00 59.75 95 SER A N 1
ATOM 753 C CA . SER A 1 95 ? -0.799 -6.664 26.882 1.00 59.75 95 SER A CA 1
ATOM 754 C C . SER A 1 95 ? 0.085 -5.566 27.506 1.00 59.75 95 SER A C 1
ATOM 756 O O . SER A 1 95 ? 0.985 -5.030 26.863 1.00 59.75 95 SER A O 1
ATOM 758 N N . LYS A 1 96 ? -0.166 -5.211 28.780 1.00 52.19 96 LYS A N 1
ATOM 759 C CA . LYS A 1 96 ? 0.495 -4.098 29.512 1.00 52.19 96 LYS A CA 1
ATOM 760 C C . LYS A 1 96 ? 2.032 -4.160 29.552 1.00 52.19 96 LYS A C 1
ATOM 762 O O . LYS A 1 96 ? 2.675 -3.176 29.906 1.00 52.19 96 LYS A O 1
ATOM 767 N N . ARG A 1 97 ? 2.626 -5.305 29.216 1.00 46.31 97 ARG A N 1
ATOM 768 C CA . ARG A 1 97 ? 4.057 -5.455 28.960 1.00 46.31 97 ARG A CA 1
ATOM 769 C C . ARG A 1 97 ? 4.236 -5.441 27.443 1.00 46.31 97 ARG A C 1
ATOM 771 O O . ARG A 1 97 ? 4.029 -6.466 26.802 1.00 46.31 97 ARG A O 1
ATOM 778 N N . LEU A 1 98 ? 4.656 -4.302 26.886 1.00 46.69 98 LEU A N 1
ATOM 779 C CA . LEU A 1 98 ? 5.320 -4.262 25.579 1.00 46.69 98 LEU A CA 1
ATOM 780 C C . LEU A 1 98 ? 6.681 -4.968 25.708 1.00 46.69 98 LEU A C 1
ATOM 782 O O . LEU A 1 98 ? 7.738 -4.348 25.679 1.00 46.69 98 LEU A O 1
ATOM 786 N N . THR A 1 99 ? 6.666 -6.271 25.971 1.00 41.12 99 THR A N 1
ATOM 787 C CA . THR A 1 99 ? 7.818 -7.122 25.707 1.00 41.12 99 THR A CA 1
ATOM 788 C C . THR A 1 99 ? 7.809 -7.396 24.215 1.00 41.12 99 THR A C 1
ATOM 790 O O . THR A 1 99 ? 6.748 -7.636 23.645 1.00 41.12 99 THR A O 1
ATOM 793 N N . THR A 1 100 ? 8.990 -7.354 23.613 1.00 47.59 100 THR A N 1
ATOM 794 C CA . THR A 1 100 ? 9.384 -7.546 22.204 1.00 47.59 100 THR A CA 1
ATOM 795 C C . THR A 1 100 ? 8.811 -8.798 21.493 1.00 47.59 100 THR A C 1
ATOM 797 O O . THR A 1 100 ? 9.217 -9.122 20.387 1.00 47.59 100 THR A O 1
ATOM 800 N N . GLU A 1 101 ? 7.857 -9.500 22.106 1.00 45.69 101 GLU A N 1
ATOM 801 C CA . GLU A 1 101 ? 7.211 -10.739 21.665 1.00 45.69 101 GLU A CA 1
ATOM 802 C C . GLU A 1 101 ? 5.701 -10.587 21.400 1.00 45.69 101 GLU A C 1
ATOM 804 O O . GLU A 1 101 ? 4.988 -11.586 21.297 1.00 45.69 101 GLU A O 1
ATOM 809 N N . GLN A 1 102 ? 5.163 -9.364 21.283 1.00 56.94 102 GLN A N 1
ATOM 810 C CA . GLN A 1 102 ? 3.894 -9.239 20.559 1.00 56.94 102 GLN A CA 1
ATOM 811 C C . GLN A 1 102 ? 4.148 -9.744 19.143 1.00 56.94 102 GLN A C 1
ATOM 813 O O . GLN A 1 102 ? 5.117 -9.337 18.506 1.00 56.94 102 GLN A O 1
ATOM 818 N N . SER A 1 103 ? 3.322 -10.680 18.684 1.00 61.06 103 SER A N 1
ATOM 819 C CA . SER A 1 103 ? 3.429 -11.228 17.343 1.00 61.06 103 SER A CA 1
ATOM 820 C C . SER A 1 103 ? 3.085 -10.115 16.356 1.00 61.06 103 SER A C 1
ATOM 822 O O . SER A 1 103 ? 1.924 -9.858 16.047 1.00 61.06 103 SER A O 1
ATOM 824 N N . ILE A 1 104 ? 4.115 -9.373 15.953 1.00 80.38 104 ILE A N 1
ATOM 825 C CA . ILE A 1 104 ? 4.040 -8.395 14.880 1.00 80.38 104 ILE A CA 1
ATOM 826 C C . ILE A 1 104 ? 3.878 -9.216 13.612 1.00 80.38 104 ILE A C 1
ATOM 828 O O . ILE A 1 104 ? 4.772 -9.954 13.192 1.00 80.38 104 ILE A O 1
ATOM 832 N N . HIS A 1 105 ? 2.685 -9.134 13.052 1.00 88.62 105 HIS A N 1
ATOM 833 C CA . HIS A 1 105 ? 2.342 -9.750 11.793 1.00 88.62 105 HIS A CA 1
ATOM 834 C C . HIS A 1 105 ? 2.445 -8.707 10.692 1.00 88.62 105 HIS A C 1
ATOM 836 O O . HIS A 1 105 ? 2.388 -7.503 10.936 1.00 88.62 105 HIS A O 1
ATOM 842 N N . LYS A 1 106 ? 2.576 -9.184 9.463 1.00 90.31 106 LYS A N 1
ATOM 843 C CA . LYS A 1 106 ? 2.564 -8.345 8.273 1.00 90.31 106 LYS A CA 1
ATOM 844 C C . LYS A 1 106 ? 1.340 -8.680 7.456 1.00 90.31 106 LYS A C 1
ATOM 846 O O . LYS A 1 106 ? 0.945 -9.844 7.409 1.00 90.31 106 LYS A O 1
ATOM 851 N N . PHE A 1 107 ? 0.739 -7.662 6.861 1.00 91.50 107 PHE A N 1
ATOM 852 C CA . PHE A 1 107 ? -0.371 -7.875 5.944 1.00 91.50 107 PHE A CA 1
ATOM 853 C C . PHE A 1 107 ? 0.113 -8.523 4.655 1.00 91.50 107 PHE A C 1
ATOM 855 O O . PHE A 1 107 ? 1.195 -8.187 4.160 1.00 91.50 107 PHE A O 1
ATOM 862 N N . ASP A 1 108 ? -0.718 -9.386 4.084 1.00 89.69 108 ASP A N 1
ATOM 863 C CA . ASP A 1 108 ? -0.517 -9.825 2.711 1.00 89.69 108 ASP A CA 1
ATOM 864 C C . ASP A 1 108 ? -0.923 -8.698 1.738 1.00 89.69 108 ASP A C 1
ATOM 866 O O . ASP A 1 108 ? -1.802 -7.881 2.043 1.00 89.69 108 ASP A O 1
ATOM 870 N N . PRO A 1 109 ? -0.291 -8.596 0.557 1.00 89.31 109 PRO A N 1
ATOM 871 C CA . PRO A 1 109 ? -0.753 -7.695 -0.492 1.00 89.31 109 PRO A CA 1
ATOM 872 C C . PRO A 1 109 ? -2.213 -7.977 -0.859 1.00 89.31 109 PRO A C 1
ATOM 874 O O . PRO A 1 109 ? -2.614 -9.134 -0.960 1.00 89.31 109 PRO A O 1
ATOM 877 N N . LEU A 1 110 ? -3.004 -6.924 -1.096 1.00 91.19 110 LEU A N 1
ATOM 878 C CA . LEU A 1 110 ? -4.426 -7.022 -1.460 1.00 91.19 110 LEU A CA 1
ATOM 879 C C . LEU A 1 110 ? -5.311 -7.704 -0.401 1.00 91.19 110 LEU A C 1
ATOM 881 O O . LEU A 1 110 ? -6.462 -8.045 -0.684 1.00 91.19 110 LEU A O 1
ATOM 885 N N . GLU A 1 111 ? -4.820 -7.885 0.825 1.00 92.69 111 GLU A N 1
ATOM 886 C CA . GLU A 1 111 ? -5.642 -8.373 1.925 1.00 92.69 111 GLU A CA 1
ATOM 887 C C . GLU A 1 111 ? -6.781 -7.383 2.221 1.00 92.69 111 GLU A C 1
ATOM 889 O O . GLU A 1 111 ? -6.593 -6.164 2.225 1.00 92.69 111 GLU A O 1
ATOM 894 N N . LYS A 1 112 ? -7.984 -7.910 2.467 1.00 94.75 112 LYS A N 1
ATOM 895 C CA . LYS A 1 112 ? -9.151 -7.109 2.849 1.00 94.75 112 LYS A CA 1
ATOM 896 C C . LYS A 1 112 ? -9.154 -6.876 4.351 1.00 94.75 112 LYS A C 1
ATOM 898 O O . LYS A 1 112 ? -9.138 -7.831 5.123 1.00 94.75 112 LYS A O 1
ATOM 903 N N . VAL A 1 113 ? -9.287 -5.621 4.757 1.00 95.62 113 VAL A N 1
ATOM 904 C CA . VAL A 1 113 ? -9.376 -5.218 6.161 1.00 95.62 113 VAL A CA 1
ATOM 905 C C . VAL A 1 113 ? -10.671 -4.449 6.367 1.00 95.62 113 VAL A C 1
ATOM 907 O O . VAL A 1 113 ? -10.860 -3.376 5.802 1.00 95.62 113 VAL A O 1
ATOM 910 N N . THR A 1 114 ? -11.580 -4.995 7.175 1.00 96.62 114 THR A N 1
ATOM 911 C CA . THR A 1 114 ? -12.803 -4.277 7.558 1.00 96.62 114 THR A CA 1
ATOM 912 C C . THR A 1 114 ? -12.538 -3.476 8.820 1.00 96.62 114 THR A C 1
ATOM 914 O O . THR A 1 114 ? -12.145 -4.032 9.845 1.00 96.62 114 THR A O 1
ATOM 917 N N . VAL A 1 115 ? -12.739 -2.163 8.738 1.00 96.56 115 VAL A N 1
ATOM 918 C CA . VAL A 1 115 ? -12.467 -1.244 9.842 1.00 96.56 115 VAL A CA 1
ATOM 919 C C . VAL A 1 115 ? -13.552 -1.397 10.897 1.00 96.56 115 VAL A C 1
ATOM 921 O O . VAL A 1 115 ? -14.718 -1.102 10.650 1.00 96.56 115 VAL A O 1
ATOM 924 N N . HIS A 1 116 ? -13.178 -1.836 12.090 1.00 96.25 116 HIS A N 1
ATOM 925 C CA . HIS A 1 116 ? -14.096 -1.964 13.223 1.00 96.25 116 HIS A CA 1
ATOM 926 C C . HIS A 1 116 ? -14.076 -0.737 14.127 1.00 96.25 116 HIS A C 1
ATOM 928 O O . HIS A 1 116 ? -15.085 -0.395 14.737 1.00 96.25 116 HIS A O 1
ATOM 934 N N . GLY A 1 117 ? -12.937 -0.056 14.201 1.00 95.81 117 GLY A N 1
ATOM 935 C CA . GLY A 1 117 ? -12.783 1.130 15.024 1.00 95.81 117 GLY A CA 1
ATOM 936 C C . GLY A 1 117 ? -11.498 1.861 14.691 1.00 95.81 117 GLY A C 1
ATOM 937 O O . GLY A 1 117 ? -10.555 1.269 14.171 1.00 95.81 117 GLY A O 1
ATOM 938 N N . ILE A 1 118 ? -11.462 3.151 14.996 1.00 95.50 118 ILE A N 1
ATOM 939 C CA . ILE A 1 118 ? -10.247 3.957 14.928 1.00 95.50 118 ILE A CA 1
ATOM 940 C C . ILE A 1 118 ? -10.109 4.673 16.261 1.00 95.50 118 ILE A C 1
ATOM 942 O O . ILE A 1 118 ? -11.034 5.356 16.705 1.00 95.50 118 ILE A O 1
ATOM 946 N N . ILE A 1 119 ? -8.973 4.465 16.917 1.00 92.44 119 ILE A N 1
ATOM 947 C CA . ILE A 1 119 ? -8.724 4.953 18.271 1.00 92.44 119 ILE A CA 1
ATOM 948 C C . ILE A 1 119 ? -7.409 5.714 18.338 1.00 92.44 119 ILE A C 1
ATOM 950 O O . ILE A 1 119 ? -6.457 5.406 17.627 1.00 92.44 119 ILE A O 1
ATOM 954 N N . GLU A 1 120 ? -7.348 6.673 19.251 1.00 91.06 120 GLU A N 1
ATOM 955 C CA . GLU A 1 120 ? -6.104 7.322 19.640 1.00 91.06 120 GLU A CA 1
ATOM 956 C C . GLU A 1 120 ? -5.549 6.656 20.904 1.00 91.06 120 GLU A C 1
ATOM 958 O O . GLU A 1 120 ? -6.288 6.358 21.848 1.00 91.06 120 GLU A O 1
ATOM 963 N N . ARG A 1 121 ? -4.235 6.435 20.942 1.00 86.19 121 ARG A N 1
ATOM 964 C CA . ARG A 1 121 ? -3.525 5.908 22.108 1.00 86.19 121 ARG A CA 1
ATOM 965 C C . ARG A 1 121 ? -2.249 6.704 22.336 1.00 86.19 121 ARG A C 1
ATOM 967 O O . ARG A 1 121 ? -1.504 6.958 21.402 1.00 86.19 121 ARG A O 1
ATOM 974 N N . THR A 1 122 ? -1.933 7.030 23.585 1.00 81.31 122 THR A N 1
ATOM 975 C CA . THR A 1 122 ? -0.599 7.544 23.925 1.00 81.31 122 THR A CA 1
ATOM 976 C C . THR A 1 122 ? 0.449 6.455 23.679 1.00 81.31 122 THR A C 1
ATOM 978 O O . THR A 1 122 ? 0.389 5.393 24.306 1.00 81.31 122 THR A O 1
ATOM 981 N N . GLY A 1 123 ? 1.381 6.704 22.761 1.00 67.25 123 GLY A N 1
ATOM 982 C CA . GLY A 1 123 ? 2.477 5.798 22.438 1.00 67.25 123 GLY A CA 1
ATOM 983 C C . GLY A 1 123 ? 3.443 5.611 23.611 1.00 67.25 123 GLY A C 1
ATOM 984 O O . GLY A 1 123 ? 3.498 6.414 24.546 1.00 67.25 123 GLY A O 1
ATOM 985 N N . SER A 1 124 ? 4.224 4.529 23.572 1.00 59.47 124 SER A N 1
ATOM 986 C CA . SER A 1 124 ? 5.225 4.210 24.604 1.00 59.47 124 SER A CA 1
ATOM 987 C C . SER A 1 124 ? 6.567 4.932 24.417 1.00 59.47 124 SER A C 1
ATOM 989 O O . SER A 1 124 ? 7.479 4.730 25.222 1.00 59.47 124 SER A O 1
ATOM 991 N N . SER A 1 125 ? 6.716 5.730 23.353 1.00 58.53 125 SER A N 1
ATOM 992 C CA . SER A 1 125 ? 7.932 6.506 23.082 1.00 58.53 125 SER A CA 1
ATOM 993 C C . SER A 1 125 ? 8.143 7.612 24.124 1.00 58.53 125 SER A C 1
ATOM 995 O O . SER A 1 125 ? 7.197 8.071 24.769 1.00 58.53 125 SER A O 1
ATOM 997 N N . ARG A 1 126 ? 9.402 8.047 24.295 1.00 52.03 126 ARG A N 1
ATOM 998 C CA . ARG A 1 126 ? 9.819 9.057 25.290 1.00 52.03 126 ARG A CA 1
ATOM 999 C C . ARG A 1 126 ? 9.040 10.370 25.175 1.00 52.03 126 ARG A C 1
ATOM 1001 O O . ARG A 1 126 ? 8.799 10.996 26.207 1.00 52.03 126 ARG A O 1
ATOM 1008 N N . ASP A 1 127 ? 8.586 10.709 23.972 1.00 58.72 127 ASP A N 1
ATOM 1009 C CA . ASP A 1 127 ? 7.869 11.955 23.694 1.00 58.72 127 ASP A CA 1
ATOM 1010 C C . ASP A 1 127 ? 6.346 11.852 23.895 1.00 58.72 127 ASP A C 1
ATOM 1012 O O . ASP A 1 127 ? 5.645 12.854 23.804 1.00 58.72 127 ASP A O 1
ATOM 1016 N N . ARG A 1 128 ? 5.815 10.671 24.270 1.00 60.59 128 ARG A N 1
ATOM 1017 C CA . ARG A 1 128 ? 4.369 10.426 24.476 1.00 60.59 128 ARG A CA 1
ATOM 1018 C C . ARG A 1 128 ? 3.501 10.876 23.293 1.00 60.59 128 ARG A C 1
ATOM 1020 O O . ARG A 1 128 ? 2.357 11.293 23.490 1.00 60.59 128 ARG A O 1
ATOM 1027 N N . GLU A 1 129 ? 4.031 10.770 22.079 1.00 73.56 129 GLU A N 1
ATOM 1028 C CA . GLU A 1 129 ? 3.280 11.025 20.852 1.00 73.56 129 GLU A CA 1
ATOM 1029 C C . GLU A 1 129 ? 2.026 10.151 20.822 1.00 73.56 129 GLU A C 1
ATOM 1031 O O . GLU A 1 129 ? 2.033 8.990 21.249 1.00 73.56 129 GLU A O 1
ATOM 1036 N N . LYS A 1 130 ? 0.911 10.731 20.380 1.00 85.62 130 LYS A N 1
ATOM 1037 C CA . LYS A 1 130 ? -0.343 9.992 20.271 1.00 85.62 130 LYS A CA 1
ATOM 1038 C C . LYS A 1 130 ? -0.339 9.255 18.939 1.00 85.62 130 LYS A C 1
ATOM 1040 O O . LYS A 1 130 ? -0.132 9.852 17.892 1.00 85.62 130 LYS A O 1
ATOM 1045 N N . GLU A 1 131 ? -0.562 7.956 18.986 1.00 88.56 131 GLU A N 1
ATOM 1046 C CA . GLU A 1 131 ? -0.689 7.095 17.819 1.00 88.56 131 GLU A CA 1
ATOM 1047 C C . GLU A 1 131 ? -2.169 6.918 17.488 1.00 88.56 131 GLU A C 1
ATOM 1049 O O . GLU A 1 131 ? -3.000 6.734 18.383 1.00 88.56 131 GLU A O 1
ATOM 1054 N N . VAL A 1 132 ? -2.489 6.914 16.199 1.00 91.81 132 VAL A N 1
ATOM 1055 C CA . VAL A 1 132 ? -3.816 6.559 15.698 1.00 91.81 132 VAL A CA 1
ATOM 1056 C C . VAL A 1 132 ? -3.769 5.113 15.224 1.00 91.81 132 VAL A C 1
ATOM 1058 O O . VAL A 1 132 ? -2.954 4.745 14.374 1.00 91.81 132 VAL A O 1
ATOM 1061 N N . LEU A 1 133 ? -4.636 4.281 15.794 1.00 93.44 133 LEU A N 1
ATOM 1062 C CA . LEU A 1 133 ? -4.725 2.856 15.505 1.00 93.44 133 LEU A CA 1
ATOM 1063 C C . LEU A 1 133 ? -6.036 2.536 14.796 1.00 93.44 133 LEU A C 1
ATOM 1065 O O . LEU A 1 133 ? -7.107 2.945 15.243 1.00 93.44 133 LEU A O 1
ATOM 1069 N N . LEU A 1 134 ? -5.941 1.738 13.739 1.00 95.94 134 LEU A N 1
ATOM 1070 C CA . LEU A 1 134 ? -7.069 1.105 13.071 1.00 95.94 134 LEU A CA 1
ATOM 1071 C C . LEU A 1 134 ? -7.264 -0.287 13.665 1.00 95.94 134 LEU A C 1
ATOM 1073 O O . LEU A 1 134 ? -6.358 -1.118 13.612 1.00 95.94 134 LEU A O 1
ATOM 1077 N N . LEU A 1 135 ? -8.449 -0.528 14.217 1.00 95.81 135 LEU A N 1
ATOM 1078 C CA . LEU A 1 135 ? -8.884 -1.806 14.766 1.00 95.81 135 LEU A CA 1
ATOM 1079 C C . LEU A 1 135 ? -9.653 -2.601 13.717 1.00 95.81 135 LEU A C 1
ATOM 1081 O O . LEU A 1 135 ? -10.527 -2.066 13.028 1.00 95.81 135 LEU A O 1
ATOM 1085 N N . PHE A 1 136 ? -9.359 -3.889 13.630 1.00 95.94 136 PHE A N 1
ATOM 1086 C CA . PHE A 1 136 ? -10.032 -4.829 12.742 1.00 95.94 136 PHE A CA 1
ATOM 1087 C C . PHE A 1 136 ? -10.043 -6.220 13.374 1.00 95.94 136 PHE A C 1
ATOM 1089 O O . PHE A 1 136 ? -9.305 -6.489 14.323 1.00 95.94 136 PHE A O 1
ATOM 1096 N N . GLN A 1 137 ? -10.875 -7.123 12.856 1.00 93.88 137 GLN A N 1
ATOM 1097 C CA . GLN A 1 137 ? -10.841 -8.526 13.267 1.00 93.88 137 GLN A CA 1
ATOM 1098 C C . GLN A 1 137 ? -10.326 -9.433 12.161 1.00 93.88 137 GLN A C 1
ATOM 1100 O O . GLN A 1 137 ? -10.639 -9.254 10.985 1.00 93.88 137 GLN A O 1
ATOM 1105 N N . LYS A 1 138 ? -9.577 -10.450 12.581 1.00 90.06 138 LYS A N 1
ATOM 1106 C CA . LYS A 1 138 ? -9.093 -11.547 11.746 1.00 90.06 138 LYS A CA 1
ATOM 1107 C C . LYS A 1 138 ? -9.123 -12.827 12.575 1.00 90.06 138 LYS A C 1
ATOM 1109 O O . LYS A 1 138 ? -8.745 -12.813 13.743 1.00 90.06 138 LYS A O 1
ATOM 1114 N N . ASP A 1 139 ? -9.648 -13.913 12.014 1.00 88.75 139 ASP A N 1
ATOM 1115 C CA . ASP A 1 139 ? -9.759 -15.217 12.691 1.00 88.75 139 ASP A CA 1
ATOM 1116 C C . ASP A 1 139 ? -10.417 -15.155 14.089 1.00 88.75 139 ASP A C 1
ATOM 1118 O O . ASP A 1 139 ? -10.008 -15.836 15.031 1.00 88.75 139 ASP A O 1
ATOM 1122 N N . GLY A 1 140 ? -11.423 -14.285 14.247 1.00 88.81 140 GLY A N 1
ATOM 1123 C CA . GLY A 1 140 ? -12.143 -14.078 15.511 1.00 88.81 140 GLY A CA 1
ATOM 1124 C C . GLY A 1 140 ? -11.347 -13.357 16.607 1.00 88.81 140 GLY A C 1
ATOM 1125 O O . GLY A 1 140 ? -11.826 -13.258 17.735 1.00 88.81 140 GLY A O 1
ATOM 1126 N N . LYS A 1 141 ? -10.147 -12.851 16.299 1.00 90.56 141 LYS A N 1
ATOM 1127 C CA . LYS A 1 141 ? -9.318 -12.041 17.198 1.00 90.56 141 LYS A CA 1
ATOM 1128 C C . LYS A 1 141 ? -9.274 -10.598 16.721 1.00 90.56 141 LYS A C 1
ATOM 1130 O O . LYS A 1 141 ? -9.337 -10.327 15.524 1.00 90.56 141 LYS A O 1
ATOM 1135 N N . GLU A 1 142 ? -9.154 -9.681 17.670 1.00 91.44 142 GLU A N 1
ATOM 1136 C CA . GLU A 1 142 ? -8.997 -8.262 17.379 1.00 91.44 142 GLU A CA 1
ATOM 1137 C C . GLU A 1 142 ? -7.518 -7.919 17.202 1.00 91.44 142 GLU A C 1
ATOM 1139 O O . GLU A 1 142 ? -6.647 -8.354 17.961 1.00 91.44 142 GLU A O 1
ATOM 1144 N N . PHE A 1 143 ? -7.240 -7.147 16.163 1.00 93.75 143 PHE A N 1
ATOM 1145 C CA . PHE A 1 143 ? -5.916 -6.681 15.805 1.00 93.75 143 PHE A CA 1
ATOM 1146 C C . PHE A 1 143 ? -5.949 -5.175 15.593 1.00 93.75 143 PHE A C 1
ATOM 1148 O O . PHE A 1 143 ? -6.994 -4.579 15.326 1.00 93.75 143 PHE A O 1
ATOM 1155 N N . ALA A 1 144 ? -4.779 -4.565 15.714 1.00 93.00 144 ALA A N 1
ATOM 1156 C CA . ALA A 1 144 ? -4.575 -3.157 15.458 1.00 93.00 144 ALA A CA 1
ATOM 1157 C C . ALA A 1 144 ? -3.386 -2.956 14.524 1.00 93.00 144 ALA A C 1
ATOM 1159 O O . ALA A 1 144 ? -2.390 -3.678 14.595 1.00 93.00 144 ALA A O 1
ATOM 1160 N N . THR A 1 145 ? -3.481 -1.943 13.674 1.00 93.19 145 THR A N 1
ATOM 1161 C CA . THR A 1 145 ? -2.364 -1.423 12.884 1.00 93.19 145 THR A CA 1
ATOM 1162 C C . THR A 1 145 ? -2.276 0.084 13.070 1.00 93.19 145 THR A C 1
ATOM 1164 O O . THR A 1 145 ? -3.288 0.754 13.294 1.00 93.19 145 THR A O 1
ATOM 1167 N N . GLN A 1 146 ? -1.060 0.617 13.041 1.00 92.25 146 GLN A N 1
ATOM 1168 C CA . GLN A 1 146 ? -0.836 2.047 13.167 1.00 92.25 146 GLN A CA 1
ATOM 1169 C C . GLN A 1 146 ? -1.116 2.728 11.830 1.00 92.25 146 GLN A C 1
ATOM 1171 O O . GLN A 1 146 ? -0.532 2.372 10.811 1.00 92.25 146 GLN A O 1
ATOM 1176 N N . VAL A 1 147 ? -1.999 3.722 11.848 1.00 93.44 147 VAL A N 1
ATOM 1177 C CA . VAL A 1 147 ? -2.434 4.461 10.651 1.00 93.44 147 VAL A CA 1
ATOM 1178 C C . VAL A 1 147 ? -2.198 5.959 10.756 1.00 93.44 147 VAL A C 1
ATOM 1180 O O . VAL A 1 147 ? -2.487 6.689 9.813 1.00 93.44 147 VAL A O 1
ATOM 1183 N N . GLY A 1 148 ? -1.651 6.424 11.876 1.00 92.00 148 GLY A N 1
ATOM 1184 C CA . GLY A 1 148 ? -1.248 7.809 12.020 1.00 92.00 148 GLY A CA 1
ATOM 1185 C C . GLY A 1 148 ? -0.507 8.097 13.315 1.00 92.00 148 GLY A C 1
ATOM 1186 O O . GLY A 1 148 ? -0.426 7.261 14.223 1.00 92.00 148 GLY A O 1
ATOM 1187 N N . LEU A 1 149 ? 0.026 9.307 13.375 1.00 90.88 149 LEU A N 1
ATOM 1188 C CA . LEU A 1 149 ? 0.718 9.898 14.512 1.00 90.88 149 LEU A CA 1
ATOM 1189 C C . LEU A 1 149 ? 0.229 11.333 14.689 1.00 90.88 149 LEU A C 1
ATOM 1191 O O . LEU A 1 149 ? -0.054 12.020 13.712 1.00 90.88 149 LEU A O 1
ATOM 1195 N N . PHE A 1 150 ? 0.130 11.790 15.929 1.00 88.94 150 PHE A N 1
ATOM 1196 C CA . PHE A 1 150 ? -0.074 13.194 16.247 1.00 88.94 150 PHE A CA 1
ATOM 1197 C C . PHE A 1 150 ? 1.279 13.845 16.518 1.00 88.94 150 PHE A C 1
ATOM 1199 O O . PHE A 1 150 ? 1.931 13.536 17.521 1.00 88.94 150 PHE A O 1
ATOM 1206 N N . ASP A 1 151 ? 1.664 14.764 15.640 1.00 85.56 151 ASP A N 1
ATOM 1207 C CA . ASP A 1 151 ? 2.841 15.600 15.817 1.00 85.56 151 ASP A CA 1
ATOM 1208 C C . ASP A 1 151 ? 2.528 16.675 16.866 1.00 85.56 151 ASP A C 1
ATOM 1210 O O . ASP A 1 151 ? 1.626 17.499 16.694 1.00 85.56 151 ASP A O 1
ATOM 1214 N N . SER A 1 152 ? 3.245 16.646 17.991 1.00 82.12 152 SER A N 1
ATOM 1215 C CA . SER A 1 152 ? 3.004 17.588 19.090 1.00 82.12 152 SER A CA 1
ATOM 1216 C C . SER A 1 152 ? 3.592 18.978 18.837 1.00 82.12 152 SER A C 1
ATOM 1218 O O . SER A 1 152 ? 3.075 19.951 19.396 1.00 82.12 152 SER A O 1
ATOM 1220 N N . ASP A 1 153 ? 4.624 19.082 17.999 1.00 83.88 153 ASP A N 1
ATOM 1221 C CA . ASP A 1 153 ? 5.279 20.343 17.655 1.00 83.88 153 ASP A CA 1
ATOM 1222 C C . ASP A 1 153 ? 4.435 21.111 16.631 1.00 83.88 153 ASP A C 1
ATOM 1224 O O . ASP A 1 153 ? 4.132 22.294 16.818 1.00 83.88 153 ASP A O 1
ATOM 1228 N N . GLU A 1 154 ? 3.981 20.415 15.588 1.00 84.25 154 GLU A N 1
ATOM 1229 C CA . GLU A 1 154 ? 3.143 20.975 14.523 1.00 84.25 154 GLU A CA 1
ATOM 1230 C C . GLU A 1 154 ? 1.644 20.965 14.873 1.00 84.25 154 GLU A C 1
ATOM 1232 O O . GLU A 1 154 ? 0.843 21.632 14.216 1.00 84.25 154 GLU A O 1
ATOM 1237 N N . LYS A 1 155 ? 1.258 20.255 15.944 1.00 86.31 155 LYS A N 1
ATOM 1238 C CA . LYS A 1 155 ? -0.126 20.083 16.428 1.00 86.31 155 LYS A CA 1
ATOM 1239 C C . LYS A 1 155 ? -1.085 19.552 15.362 1.00 86.31 155 LYS A C 1
ATOM 1241 O O . LYS A 1 155 ? -2.254 19.943 15.33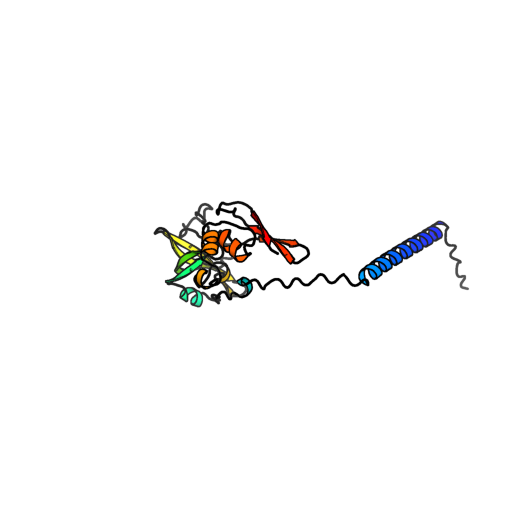1 1.00 86.31 155 LYS A O 1
ATOM 1246 N N . GLN A 1 156 ? -0.604 18.654 14.512 1.00 89.25 156 GLN A N 1
ATOM 1247 C CA . GLN A 1 156 ? -1.378 18.071 13.420 1.00 89.25 156 GLN A CA 1
ATOM 1248 C C . GLN A 1 156 ? -1.230 16.554 13.372 1.00 89.25 156 GLN A C 1
ATOM 1250 O O . GLN A 1 156 ? -0.247 15.993 13.859 1.00 89.25 156 GLN A O 1
ATOM 1255 N N . TYR A 1 157 ? -2.218 15.880 12.784 1.00 89.62 157 TYR A N 1
ATOM 1256 C CA . TYR A 1 157 ? -2.107 14.452 12.524 1.00 89.62 157 TYR A CA 1
ATOM 1257 C C . TYR A 1 157 ? -1.374 14.213 11.209 1.00 89.62 157 TYR A C 1
ATOM 1259 O O . TYR A 1 157 ? -1.679 14.811 10.180 1.00 89.62 157 TYR A O 1
ATOM 1267 N N . GLN A 1 158 ? -0.444 13.270 11.241 1.00 91.56 158 GLN A N 1
ATOM 1268 C CA . GLN A 1 158 ? 0.145 12.661 10.062 1.00 91.56 158 GLN A CA 1
ATOM 1269 C C . GLN A 1 158 ? -0.519 11.299 9.878 1.00 91.56 158 GLN A C 1
ATOM 1271 O O . GLN A 1 158 ? -0.299 10.379 10.667 1.00 91.56 158 GLN A O 1
ATOM 1276 N N . MET A 1 159 ? -1.383 11.195 8.871 1.00 92.00 159 MET A N 1
ATOM 1277 C CA . MET A 1 159 ? -2.161 9.992 8.579 1.00 92.00 159 MET A CA 1
ATOM 1278 C C . MET A 1 159 ? -1.556 9.239 7.393 1.00 92.00 159 MET A C 1
ATOM 1280 O O . MET A 1 159 ? -1.199 9.837 6.382 1.00 92.00 159 MET A O 1
ATOM 1284 N N . PHE A 1 160 ? -1.490 7.914 7.494 1.00 92.38 160 PHE A N 1
ATOM 1285 C CA . PHE A 1 160 ? -0.795 7.041 6.540 1.00 92.38 160 PHE A CA 1
ATOM 1286 C C . PHE A 1 160 ? -1.749 6.144 5.734 1.00 92.38 160 PHE A C 1
ATOM 1288 O O . PHE A 1 160 ? -1.322 5.176 5.109 1.00 92.38 160 PHE A O 1
ATOM 1295 N N . PHE A 1 161 ? -3.056 6.437 5.728 1.00 93.31 161 PHE A N 1
ATOM 1296 C CA . PHE A 1 161 ? -4.056 5.608 5.039 1.00 93.31 161 PHE A CA 1
ATOM 1297 C C . PHE A 1 161 ? -3.755 5.418 3.546 1.00 93.31 161 PHE A C 1
ATOM 1299 O O . PHE A 1 161 ? -3.831 4.294 3.059 1.00 93.31 161 PHE A O 1
ATOM 1306 N N . ASP A 1 162 ? -3.371 6.485 2.838 1.00 92.00 162 ASP A N 1
ATOM 1307 C CA . ASP A 1 162 ? -3.061 6.447 1.398 1.00 92.00 162 ASP A CA 1
ATOM 1308 C C . ASP A 1 162 ? -1.813 5.607 1.062 1.00 92.00 162 ASP A C 1
ATOM 1310 O O . ASP A 1 162 ? -1.663 5.113 -0.065 1.00 92.00 162 ASP A O 1
ATOM 1314 N N . ASP A 1 163 ? -0.910 5.440 2.027 1.00 90.44 163 ASP A N 1
ATOM 1315 C CA . ASP A 1 163 ? 0.292 4.623 1.875 1.00 90.44 163 ASP A CA 1
ATOM 1316 C C . ASP A 1 163 ? -0.003 3.153 2.176 1.00 90.44 163 ASP A C 1
ATOM 1318 O O . ASP A 1 163 ? 0.502 2.262 1.488 1.00 90.44 163 ASP A O 1
ATOM 1322 N N . LEU A 1 164 ? -0.864 2.899 3.165 1.00 92.31 164 LEU A N 1
ATOM 1323 C CA . LEU A 1 164 ? -1.155 1.563 3.675 1.00 92.31 164 LEU A CA 1
ATOM 1324 C C . LEU A 1 164 ? -2.277 0.849 2.914 1.00 92.31 164 LEU A C 1
ATOM 1326 O O . LEU A 1 164 ? -2.197 -0.370 2.734 1.00 92.31 164 LEU A O 1
ATOM 1330 N N . PHE A 1 165 ? -3.288 1.577 2.436 1.00 94.88 165 PHE A N 1
ATOM 1331 C CA . PHE A 1 165 ? -4.526 1.003 1.914 1.00 94.88 165 PHE A CA 1
ATOM 1332 C C . PHE A 1 165 ? -4.994 1.627 0.591 1.00 94.88 165 PHE A C 1
ATOM 1334 O O . PHE A 1 165 ? -4.637 2.745 0.228 1.00 94.88 165 PHE A O 1
ATOM 1341 N N . TYR A 1 166 ? -5.853 0.898 -0.116 1.00 94.94 166 TYR A N 1
ATOM 1342 C CA . TYR A 1 166 ? -6.748 1.409 -1.144 1.00 94.94 166 TYR A CA 1
ATOM 1343 C C . TYR A 1 166 ? -8.166 1.523 -0.582 1.00 94.94 166 TYR A C 1
ATOM 1345 O O . TYR A 1 166 ? -8.656 0.618 0.100 1.00 94.94 166 TYR A O 1
ATOM 1353 N N . LEU A 1 167 ? -8.834 2.629 -0.914 1.00 93.50 167 LEU A N 1
ATOM 1354 C CA . LEU A 1 167 ? -10.228 2.881 -0.545 1.00 93.50 167 LEU A CA 1
ATOM 1355 C C . LEU A 1 167 ? -11.223 2.066 -1.391 1.00 93.50 167 LEU A C 1
ATOM 1357 O O . LEU A 1 167 ? -12.307 1.734 -0.925 1.00 93.50 167 LEU A O 1
ATOM 1361 N N . LYS A 1 168 ? -10.863 1.755 -2.640 1.00 93.19 168 LYS A N 1
ATOM 1362 C CA . LYS A 1 168 ? -11.661 0.935 -3.563 1.00 93.19 168 LYS A CA 1
ATOM 1363 C C . LYS A 1 168 ? -10.942 -0.364 -3.897 1.00 93.19 168 LYS A C 1
ATOM 1365 O O . LYS A 1 168 ? -9.731 -0.460 -3.711 1.00 93.19 168 LYS A O 1
ATOM 1370 N N . ASP A 1 169 ? -11.693 -1.330 -4.421 1.00 93.56 169 ASP A N 1
ATOM 1371 C CA . ASP A 1 169 ? -11.132 -2.582 -4.924 1.00 93.56 169 ASP A CA 1
ATOM 1372 C C . ASP A 1 169 ? -10.088 -2.292 -6.020 1.00 93.56 169 ASP A C 1
ATOM 1374 O O . ASP A 1 169 ? -10.420 -1.668 -7.033 1.00 93.56 169 ASP A O 1
ATOM 1378 N N . PRO A 1 170 ? -8.830 -2.738 -5.858 1.00 94.00 170 PRO A N 1
ATOM 1379 C CA . PRO A 1 170 ? -7.801 -2.584 -6.878 1.00 94.00 170 PRO A CA 1
ATOM 1380 C C . PRO A 1 170 ? -8.190 -3.161 -8.246 1.00 94.00 170 PRO A C 1
ATOM 1382 O O . PRO A 1 170 ? -7.746 -2.624 -9.256 1.00 94.00 170 PRO A O 1
ATOM 1385 N N . HIS A 1 171 ? -9.058 -4.177 -8.309 1.00 93.81 171 HIS A N 1
ATOM 1386 C CA . HIS A 1 171 ? -9.580 -4.716 -9.573 1.00 93.81 171 HIS A CA 1
ATOM 1387 C C . HIS A 1 171 ? -10.470 -3.721 -10.325 1.00 93.81 171 HIS A C 1
ATOM 1389 O O . HIS A 1 171 ? -10.512 -3.755 -11.551 1.00 93.81 171 HIS A O 1
ATOM 1395 N N . GLU A 1 172 ? -11.159 -2.829 -9.608 1.00 93.50 172 GLU A N 1
ATOM 1396 C CA . GLU A 1 172 ? -11.932 -1.733 -10.204 1.00 93.50 172 GLU A CA 1
ATOM 1397 C C . GLU A 1 172 ? -11.044 -0.535 -10.555 1.00 93.50 172 GLU A C 1
ATOM 1399 O O . GLU A 1 172 ? -11.333 0.197 -11.496 1.00 93.50 172 GLU A O 1
ATOM 1404 N N . ILE A 1 173 ? -9.969 -0.317 -9.791 1.00 94.00 173 ILE A N 1
ATOM 1405 C CA . ILE A 1 173 ? -9.015 0.774 -10.028 1.00 94.00 173 ILE A CA 1
ATOM 1406 C C . ILE A 1 173 ? -8.171 0.493 -11.281 1.00 94.00 173 ILE A C 1
ATOM 1408 O O . ILE A 1 173 ? -7.965 1.390 -12.095 1.00 94.00 173 ILE A O 1
ATOM 1412 N N . TYR A 1 174 ? -7.693 -0.744 -11.443 1.00 93.50 174 TYR A N 1
ATOM 1413 C CA . TYR A 1 174 ? -6.920 -1.200 -12.603 1.00 93.50 174 TYR A CA 1
ATOM 1414 C C . TYR A 1 174 ? -7.784 -2.091 -13.510 1.00 93.50 174 TYR A C 1
ATOM 1416 O O . TYR A 1 174 ? -7.453 -3.248 -13.785 1.00 93.50 174 TYR A O 1
ATOM 1424 N N . ASP A 1 175 ? -8.910 -1.543 -13.972 1.00 92.75 175 ASP A N 1
ATOM 1425 C CA . ASP A 1 175 ? -9.912 -2.240 -14.794 1.00 92.75 175 ASP A CA 1
ATOM 1426 C C . ASP A 1 175 ? -9.388 -2.708 -16.167 1.00 92.75 175 ASP A C 1
ATOM 1428 O O . ASP A 1 175 ? -9.949 -3.612 -16.792 1.00 92.75 175 ASP A O 1
ATOM 1432 N N . HIS A 1 176 ? -8.280 -2.129 -16.638 1.00 91.50 176 HIS A N 1
ATOM 1433 C CA . HIS A 1 176 ? -7.641 -2.479 -17.904 1.00 91.50 176 HIS A CA 1
ATOM 1434 C C . HIS A 1 176 ? -6.778 -3.741 -17.829 1.00 91.50 176 HIS A C 1
ATOM 1436 O O . HIS A 1 176 ? -6.362 -4.244 -18.879 1.00 91.50 176 HIS A O 1
ATOM 1442 N N . TRP A 1 177 ? -6.471 -4.248 -16.632 1.00 94.06 177 TRP A N 1
ATOM 1443 C CA . TRP A 1 177 ? -5.781 -5.526 -16.479 1.00 94.06 177 TRP A CA 1
ATOM 1444 C C . TRP A 1 177 ? -6.764 -6.684 -16.626 1.00 94.06 177 TRP A C 1
ATOM 1446 O O . TRP A 1 177 ? -7.838 -6.720 -16.029 1.00 94.06 177 TRP A O 1
ATOM 1456 N N . ASN A 1 178 ? -6.378 -7.675 -17.426 1.00 93.00 178 ASN A N 1
ATOM 1457 C CA . ASN A 1 178 ? -7.211 -8.847 -17.640 1.00 93.00 178 ASN A CA 1
ATOM 1458 C C . ASN A 1 178 ? -7.154 -9.808 -16.433 1.00 93.00 178 ASN A C 1
ATOM 1460 O O . ASN A 1 178 ? -6.324 -9.689 -15.528 1.00 93.00 178 ASN A O 1
ATOM 1464 N N . ARG A 1 179 ? -8.037 -10.812 -16.446 1.00 93.94 179 ARG A N 1
ATOM 1465 C CA . ARG A 1 179 ? -8.118 -11.827 -15.384 1.00 93.94 179 ARG A CA 1
ATOM 1466 C C . ARG A 1 179 ? -6.817 -12.620 -15.209 1.00 93.94 179 ARG A C 1
ATOM 1468 O O . ARG A 1 179 ? -6.505 -13.020 -14.095 1.00 93.94 179 ARG A O 1
ATOM 1475 N N . GLU A 1 180 ? -6.077 -12.860 -16.287 1.00 93.44 180 GLU A N 1
ATOM 1476 C CA . GLU A 1 180 ? -4.820 -13.610 -16.239 1.00 93.44 180 GLU A CA 1
ATOM 1477 C C . GLU A 1 180 ? -3.728 -12.823 -15.500 1.00 93.44 180 GLU A C 1
ATOM 1479 O O . GLU A 1 180 ? -3.049 -13.380 -14.641 1.00 93.44 180 GLU A O 1
ATOM 1484 N N . THR A 1 181 ? -3.604 -11.520 -15.766 1.00 93.31 181 THR A N 1
ATOM 1485 C CA . THR A 1 181 ? -2.700 -10.620 -15.040 1.00 93.31 181 THR A CA 1
ATOM 1486 C C . THR A 1 181 ? -3.014 -10.631 -13.547 1.00 93.31 181 THR A C 1
ATOM 1488 O O . THR A 1 181 ? -2.114 -10.841 -12.737 1.00 93.31 181 THR A O 1
ATOM 1491 N N . TRP A 1 182 ? -4.288 -10.483 -13.176 1.00 94.94 182 TRP A N 1
ATOM 1492 C CA . TRP A 1 182 ? -4.710 -10.539 -11.775 1.00 94.94 182 TRP A CA 1
ATOM 1493 C C . TRP A 1 182 ? -4.406 -11.882 -11.113 1.00 94.94 182 TRP A C 1
ATOM 1495 O O . TRP A 1 182 ? -3.883 -11.904 -10.000 1.00 94.94 182 TRP A O 1
ATOM 1505 N N . ALA A 1 183 ? -4.652 -12.994 -11.810 1.00 93.62 183 ALA A N 1
ATOM 1506 C CA . ALA A 1 183 ? -4.331 -14.323 -11.300 1.00 93.62 183 ALA A CA 1
ATOM 1507 C C . ALA A 1 183 ? -2.826 -14.486 -11.031 1.00 93.62 183 ALA A C 1
ATOM 1509 O O . ALA A 1 183 ? -2.446 -15.064 -10.015 1.00 93.62 183 ALA A O 1
ATOM 1510 N N . LYS A 1 184 ? -1.961 -13.941 -11.898 1.00 93.81 184 LYS A N 1
ATOM 1511 C CA . LYS A 1 184 ? -0.504 -13.958 -11.691 1.00 93.81 184 LYS A CA 1
ATOM 1512 C C . LYS A 1 184 ? -0.090 -13.119 -10.485 1.00 93.81 184 LYS A C 1
ATOM 1514 O O . LYS A 1 184 ? 0.696 -13.602 -9.673 1.00 93.81 184 LYS A O 1
ATOM 1519 N N . ILE A 1 185 ? -0.658 -11.920 -10.332 1.00 93.38 185 ILE A N 1
ATOM 1520 C CA . ILE A 1 185 ? -0.393 -11.041 -9.181 1.00 93.38 185 ILE A CA 1
ATOM 1521 C C . ILE A 1 185 ? -0.763 -11.744 -7.872 1.00 93.38 185 ILE A C 1
ATOM 1523 O O . ILE A 1 185 ? 0.058 -11.832 -6.962 1.00 93.38 185 ILE A O 1
ATOM 1527 N N . GLN A 1 186 ? -1.972 -12.304 -7.803 1.00 91.62 186 GLN A N 1
ATOM 1528 C CA . GLN A 1 186 ? -2.471 -13.022 -6.626 1.00 91.62 186 GLN A CA 1
ATOM 1529 C C . GLN A 1 186 ? -1.681 -14.300 -6.327 1.00 91.62 186 GLN A C 1
ATOM 1531 O O . GLN A 1 186 ? -1.558 -14.692 -5.173 1.00 91.62 186 GLN A O 1
ATOM 1536 N N . ALA A 1 187 ? -1.126 -14.948 -7.352 1.00 91.88 187 ALA A N 1
ATOM 1537 C CA . ALA A 1 187 ? -0.239 -16.097 -7.198 1.00 91.88 187 ALA A CA 1
ATOM 1538 C C . ALA A 1 187 ? 1.222 -15.706 -6.894 1.00 91.88 187 ALA A C 1
ATOM 1540 O O . ALA A 1 187 ? 2.093 -16.579 -6.874 1.00 91.88 187 ALA A O 1
ATOM 1541 N N . HIS A 1 188 ? 1.519 -14.413 -6.708 1.00 92.38 188 HIS A N 1
ATOM 1542 C CA . HIS A 1 188 ? 2.873 -13.872 -6.543 1.00 92.38 188 HIS A CA 1
ATOM 1543 C C . HIS A 1 188 ? 3.831 -14.280 -7.680 1.00 92.38 188 HIS A C 1
ATOM 1545 O O . HIS A 1 188 ? 5.048 -14.401 -7.485 1.00 92.38 188 HIS A O 1
ATOM 1551 N N . HIS A 1 189 ? 3.287 -14.532 -8.871 1.00 91.50 189 HIS A N 1
ATOM 1552 C CA . HIS A 1 189 ? 4.025 -15.011 -10.029 1.00 91.50 189 HIS A CA 1
ATOM 1553 C C . HIS A 1 189 ? 4.477 -13.836 -10.889 1.00 91.50 189 HIS A C 1
ATOM 1555 O O . HIS A 1 189 ? 3.657 -13.044 -11.344 1.00 91.50 189 HIS A O 1
ATOM 1561 N N . LEU A 1 190 ? 5.785 -13.738 -11.132 1.00 90.88 190 LEU A N 1
ATOM 1562 C CA . LEU A 1 190 ? 6.364 -12.650 -11.911 1.00 90.88 190 LEU A CA 1
ATOM 1563 C C . LEU A 1 190 ? 6.745 -13.089 -13.318 1.00 90.88 190 LEU A C 1
ATOM 1565 O O . LEU A 1 190 ? 7.397 -14.117 -13.495 1.00 90.88 190 LEU A O 1
ATOM 1569 N N . GLU A 1 191 ? 6.449 -12.235 -14.294 1.00 88.44 191 GLU A N 1
ATOM 1570 C CA . GLU A 1 191 ? 6.823 -12.437 -15.691 1.00 88.44 191 GLU A CA 1
ATOM 1571 C C . GLU A 1 191 ? 7.555 -11.219 -16.273 1.00 88.44 191 GLU A C 1
ATOM 1573 O O . GLU A 1 191 ? 7.329 -10.078 -15.848 1.00 88.44 191 GLU A O 1
ATOM 1578 N N . PRO A 1 192 ? 8.432 -11.424 -17.274 1.00 85.19 192 PRO A N 1
ATOM 1579 C CA . PRO A 1 192 ? 9.005 -10.323 -18.034 1.00 85.19 192 PRO A CA 1
ATOM 1580 C C . PRO A 1 192 ? 7.914 -9.437 -18.647 1.00 85.19 192 PRO A C 1
ATOM 1582 O O . PRO A 1 192 ? 6.982 -9.930 -19.274 1.00 85.19 192 PRO A O 1
ATOM 1585 N N . GLY A 1 193 ? 8.065 -8.120 -18.504 1.00 84.38 193 GLY A N 1
ATOM 1586 C CA . GLY A 1 193 ? 7.106 -7.140 -19.021 1.00 84.38 193 GLY A CA 1
ATOM 1587 C C . GLY A 1 193 ? 6.041 -6.700 -18.017 1.00 84.38 193 GLY A C 1
ATOM 1588 O O . GLY A 1 193 ? 5.279 -5.793 -18.340 1.00 84.38 193 GLY A O 1
ATOM 1589 N N . MET A 1 194 ? 6.013 -7.275 -16.809 1.00 89.56 194 MET A N 1
ATOM 1590 C CA . MET A 1 194 ? 5.182 -6.741 -15.731 1.00 89.56 194 MET A CA 1
ATOM 1591 C C . MET A 1 194 ? 5.602 -5.325 -15.336 1.00 89.56 194 MET A C 1
ATOM 1593 O O . MET A 1 194 ? 6.791 -4.994 -15.281 1.00 89.56 194 MET A O 1
ATOM 1597 N N . THR A 1 195 ? 4.604 -4.507 -15.023 1.00 91.19 195 THR A N 1
ATOM 1598 C CA . THR A 1 195 ? 4.790 -3.125 -14.577 1.00 91.19 195 THR A CA 1
ATOM 1599 C C . THR A 1 195 ? 5.265 -3.067 -13.131 1.00 91.19 195 THR A C 1
ATOM 1601 O O . THR A 1 195 ? 5.131 -4.037 -12.377 1.00 91.19 195 THR A O 1
ATOM 1604 N N . TYR A 1 196 ? 5.799 -1.917 -12.700 1.00 90.81 196 TYR A N 1
ATOM 1605 C CA . TYR A 1 196 ? 6.164 -1.740 -11.290 1.00 90.81 196 TYR A CA 1
ATOM 1606 C C . TYR A 1 196 ? 4.965 -2.001 -10.374 1.00 90.81 196 TYR A C 1
ATOM 1608 O O . TYR A 1 196 ? 5.107 -2.697 -9.374 1.00 90.81 196 TYR A O 1
ATOM 1616 N N . THR A 1 197 ? 3.785 -1.497 -10.739 1.00 91.56 197 THR A N 1
ATOM 1617 C CA . THR A 1 197 ? 2.557 -1.661 -9.956 1.00 91.56 197 THR A CA 1
ATOM 1618 C C . THR A 1 197 ? 2.165 -3.131 -9.825 1.00 91.56 197 THR A C 1
ATOM 1620 O O . THR A 1 197 ? 1.900 -3.586 -8.717 1.00 91.56 197 THR A O 1
ATOM 1623 N N . GLN A 1 198 ? 2.192 -3.902 -10.917 1.00 92.94 198 GLN A N 1
ATOM 1624 C CA . GLN A 1 198 ? 1.893 -5.340 -10.887 1.00 92.94 198 GLN A CA 1
ATOM 1625 C C . GLN A 1 198 ? 2.869 -6.097 -9.979 1.00 92.94 198 GLN A C 1
ATOM 1627 O O . GLN A 1 198 ? 2.457 -6.919 -9.159 1.00 92.94 198 GLN A O 1
ATOM 1632 N N . VAL A 1 199 ? 4.163 -5.778 -10.067 1.00 92.88 199 VAL A N 1
ATOM 1633 C CA . VAL A 1 199 ? 5.183 -6.375 -9.197 1.00 92.88 199 VAL A CA 1
ATOM 1634 C C . VAL A 1 199 ? 4.996 -5.944 -7.742 1.00 92.88 199 VAL A C 1
ATOM 1636 O O . VAL A 1 199 ? 5.132 -6.777 -6.851 1.00 92.88 199 VAL A O 1
ATOM 1639 N N . ALA A 1 200 ? 4.656 -4.681 -7.480 1.00 91.00 200 ALA A N 1
ATOM 1640 C CA . ALA A 1 200 ? 4.446 -4.167 -6.130 1.00 91.00 200 ALA A CA 1
ATOM 1641 C C . ALA A 1 200 ? 3.222 -4.800 -5.455 1.00 91.00 200 ALA A C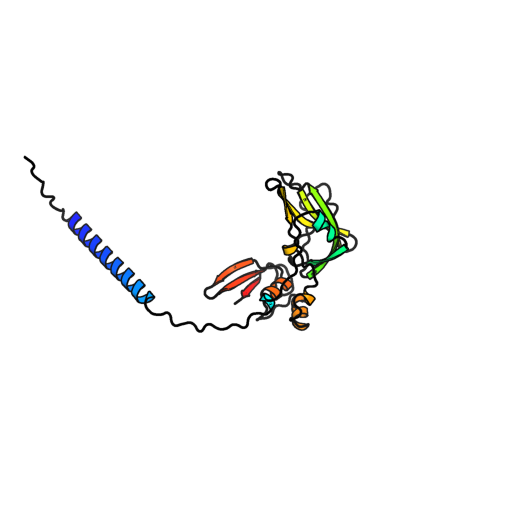 1
ATOM 1643 O O . ALA A 1 200 ? 3.293 -5.186 -4.291 1.00 91.00 200 ALA A O 1
ATOM 1644 N N . LEU A 1 201 ? 2.130 -5.001 -6.197 1.00 91.88 201 LEU A N 1
ATOM 1645 C CA . LEU A 1 201 ? 0.964 -5.743 -5.709 1.00 91.88 201 LEU A CA 1
ATOM 1646 C C . LEU A 1 201 ? 1.250 -7.239 -5.522 1.00 91.88 201 LEU A C 1
ATOM 1648 O O . LEU A 1 201 ? 0.548 -7.897 -4.765 1.00 91.88 201 LEU A O 1
ATOM 1652 N N . SER A 1 202 ? 2.285 -7.772 -6.177 1.00 91.88 202 SER A N 1
ATOM 1653 C CA . SER A 1 202 ? 2.706 -9.167 -6.018 1.00 91.88 202 SER A CA 1
ATOM 1654 C C . SER A 1 202 ? 3.669 -9.353 -4.843 1.00 91.88 202 SER A C 1
ATOM 1656 O O . SER A 1 202 ? 3.533 -10.295 -4.079 1.00 91.88 202 SER A O 1
ATOM 1658 N N . LEU A 1 203 ? 4.683 -8.500 -4.684 1.00 91.00 203 LEU A N 1
ATOM 1659 C CA . LEU A 1 203 ? 5.797 -8.718 -3.744 1.00 91.00 203 LEU A CA 1
ATOM 1660 C C . LEU A 1 203 ? 5.883 -7.682 -2.611 1.00 91.00 203 LEU A C 1
ATOM 1662 O O . LEU A 1 203 ? 6.836 -7.705 -1.821 1.00 91.00 203 LEU A O 1
ATOM 1666 N N . GLY A 1 204 ? 4.917 -6.767 -2.535 1.00 87.81 204 GLY A N 1
ATOM 1667 C CA . GLY A 1 204 ? 4.978 -5.569 -1.699 1.00 87.81 204 GLY A CA 1
ATOM 1668 C C . GLY A 1 204 ? 5.799 -4.450 -2.346 1.00 87.81 204 GLY A C 1
ATOM 1669 O O . GLY A 1 204 ? 6.344 -4.599 -3.440 1.00 87.81 204 GLY A O 1
ATOM 1670 N N . ASN A 1 205 ? 5.929 -3.307 -1.672 1.00 86.69 205 ASN A N 1
ATOM 1671 C CA . ASN A 1 205 ? 6.660 -2.173 -2.245 1.00 86.69 205 ASN A CA 1
ATOM 1672 C C . ASN A 1 205 ? 8.167 -2.453 -2.362 1.00 86.69 205 ASN A C 1
ATOM 1674 O O . ASN A 1 205 ? 8.821 -2.965 -1.443 1.00 86.69 205 ASN A O 1
ATOM 1678 N N . GLY A 1 206 ? 8.732 -2.054 -3.501 1.00 86.81 206 GLY A N 1
ATOM 1679 C CA . GLY A 1 206 ? 10.160 -2.135 -3.766 1.00 86.81 206 GLY A CA 1
ATOM 1680 C C . GLY A 1 206 ? 10.903 -0.899 -3.268 1.00 86.81 206 GLY A C 1
ATOM 1681 O O . GLY A 1 206 ? 10.408 0.221 -3.342 1.00 86.81 206 GLY A O 1
ATOM 1682 N N . ASN A 1 207 ? 12.147 -1.087 -2.836 1.00 89.75 207 ASN A N 1
ATOM 1683 C CA . ASN A 1 207 ? 13.064 0.011 -2.546 1.00 89.75 207 ASN A CA 1
ATOM 1684 C C . ASN A 1 207 ? 13.878 0.344 -3.795 1.00 89.75 207 ASN A C 1
ATOM 1686 O O . ASN A 1 207 ? 14.538 -0.542 -4.346 1.00 89.75 207 ASN A O 1
ATOM 1690 N N . LEU A 1 208 ? 13.864 1.604 -4.228 1.00 92.19 208 LEU A N 1
ATOM 1691 C CA . LEU A 1 208 ? 14.707 2.051 -5.333 1.00 92.19 208 LEU A CA 1
ATOM 1692 C C . LEU A 1 208 ? 16.184 1.937 -4.928 1.00 92.19 208 LEU A C 1
ATOM 1694 O O . LEU A 1 208 ? 16.624 2.539 -3.953 1.00 92.19 208 LEU A O 1
ATOM 1698 N N . VAL A 1 209 ? 16.952 1.154 -5.682 1.00 92.94 209 VAL A N 1
ATOM 1699 C CA . VAL A 1 209 ? 18.387 0.936 -5.449 1.00 92.94 209 VAL A CA 1
ATOM 1700 C C . VAL A 1 209 ? 19.218 1.898 -6.284 1.00 92.94 209 VAL A C 1
ATOM 1702 O O . VAL A 1 209 ? 20.188 2.474 -5.800 1.00 92.94 209 VAL A O 1
ATOM 1705 N N . THR A 1 210 ? 18.885 2.035 -7.567 1.00 90.94 210 THR A N 1
ATOM 1706 C CA . THR A 1 210 ? 19.617 2.912 -8.482 1.00 90.94 210 THR A CA 1
ATOM 1707 C C . THR A 1 210 ? 18.786 3.236 -9.716 1.00 90.94 210 THR A C 1
ATOM 1709 O O . THR A 1 210 ? 17.934 2.445 -10.128 1.00 90.94 210 THR A O 1
ATOM 1712 N N . THR A 1 211 ? 19.090 4.375 -10.331 1.00 89.00 211 THR A N 1
ATOM 1713 C CA . THR A 1 211 ? 18.568 4.781 -11.634 1.00 89.00 211 THR A CA 1
ATOM 1714 C C . THR A 1 211 ? 19.730 4.812 -12.619 1.00 89.00 211 THR A C 1
ATOM 1716 O O . THR A 1 211 ? 20.670 5.592 -12.473 1.00 89.00 211 THR A O 1
ATOM 1719 N N . GLY A 1 212 ? 19.689 3.925 -13.608 1.00 81.44 212 GLY A N 1
ATOM 1720 C CA . GLY A 1 212 ? 20.675 3.832 -14.674 1.00 81.44 212 GLY A CA 1
ATOM 1721 C C . GLY A 1 212 ? 20.490 4.898 -15.755 1.00 81.44 212 GLY A C 1
ATOM 1722 O O . GLY A 1 212 ? 19.454 5.558 -15.867 1.00 81.44 212 GLY A O 1
ATOM 1723 N N . ALA A 1 213 ? 21.509 5.038 -16.604 1.00 73.25 213 ALA A N 1
ATOM 1724 C CA . ALA A 1 213 ? 21.441 5.904 -17.774 1.00 73.25 213 ALA A CA 1
ATOM 1725 C C . ALA A 1 213 ? 20.295 5.461 -18.704 1.00 73.25 213 ALA A C 1
ATOM 1727 O O . ALA A 1 213 ? 20.240 4.304 -19.113 1.00 73.25 213 ALA A O 1
ATOM 1728 N N . GLY A 1 214 ? 19.399 6.389 -19.055 1.00 72.50 214 GLY A N 1
ATOM 1729 C CA . GLY A 1 214 ? 18.224 6.102 -19.892 1.00 72.50 214 GLY A CA 1
ATOM 1730 C C . GLY A 1 214 ? 16.914 5.867 -19.132 1.00 72.50 214 GLY A C 1
ATOM 1731 O O . GLY A 1 214 ? 15.947 5.439 -19.756 1.00 72.50 214 GLY A O 1
ATOM 1732 N N . GLY A 1 215 ? 16.872 6.157 -17.824 1.00 78.81 215 GLY A N 1
ATOM 1733 C CA . GLY A 1 215 ? 15.643 6.130 -17.015 1.00 78.81 215 GLY A CA 1
ATOM 1734 C C . GLY A 1 215 ? 15.331 4.778 -16.375 1.00 78.81 215 GLY A C 1
ATOM 1735 O O . GLY A 1 215 ? 14.398 4.671 -15.595 1.00 78.81 215 GLY A O 1
ATOM 1736 N N . THR A 1 216 ? 16.151 3.765 -16.643 1.00 85.12 216 THR A N 1
ATOM 1737 C CA . THR A 1 216 ? 15.998 2.423 -16.090 1.00 85.12 216 THR A CA 1
ATOM 1738 C C . THR A 1 216 ? 16.171 2.416 -14.572 1.00 85.12 216 THR A C 1
ATOM 1740 O O . THR A 1 216 ? 17.244 2.749 -14.071 1.00 85.12 216 THR A O 1
ATOM 1743 N N . GLN A 1 217 ? 15.161 1.966 -13.837 1.00 90.19 217 GLN A N 1
ATOM 1744 C CA . GLN A 1 217 ? 15.172 1.910 -12.377 1.00 90.19 217 GLN A CA 1
ATOM 1745 C C . GLN A 1 217 ? 15.339 0.471 -11.887 1.00 90.19 217 GLN A C 1
ATOM 1747 O O . GLN A 1 217 ? 14.672 -0.448 -12.358 1.00 90.19 217 GLN A O 1
ATOM 1752 N N . LEU A 1 218 ? 16.246 0.263 -10.933 1.00 92.69 218 LEU A N 1
ATOM 1753 C CA . LEU A 1 218 ? 16.429 -1.014 -10.251 1.00 92.69 218 LEU A CA 1
ATOM 1754 C C . LEU A 1 218 ? 15.772 -0.944 -8.877 1.00 92.69 218 LEU A C 1
ATOM 1756 O O . LEU A 1 218 ? 16.227 -0.186 -8.023 1.00 92.69 218 LEU A O 1
ATOM 1760 N N . TYR A 1 219 ? 14.769 -1.782 -8.648 1.00 93.75 219 TYR A N 1
ATOM 1761 C CA . TYR A 1 219 ? 14.110 -1.911 -7.354 1.00 93.75 219 TYR A CA 1
ATOM 1762 C C . TYR A 1 219 ? 14.508 -3.213 -6.668 1.00 93.75 219 TYR A C 1
ATOM 1764 O O . TYR A 1 219 ? 14.720 -4.234 -7.323 1.00 93.75 219 TYR A O 1
ATOM 1772 N N . GLN A 1 220 ? 14.603 -3.175 -5.341 1.00 94.06 220 GLN A N 1
ATOM 1773 C CA . GLN A 1 220 ? 14.778 -4.343 -4.489 1.00 94.06 220 GLN A CA 1
ATOM 1774 C C . GLN A 1 220 ? 13.527 -4.569 -3.643 1.00 94.06 220 GLN A C 1
ATOM 1776 O O . GLN A 1 220 ? 13.170 -3.742 -2.806 1.00 94.06 220 GLN A O 1
ATOM 1781 N N . PHE A 1 221 ? 12.921 -5.729 -3.831 1.00 92.06 221 PHE A N 1
ATOM 1782 C CA . PHE A 1 221 ? 11.785 -6.234 -3.078 1.00 92.06 221 PHE A CA 1
ATOM 1783 C C . PHE A 1 221 ? 12.277 -7.161 -1.968 1.00 92.06 221 PHE A C 1
ATOM 1785 O O . PHE A 1 221 ? 13.334 -7.787 -2.098 1.00 92.06 221 PHE A O 1
ATOM 1792 N N . ASN A 1 222 ? 11.514 -7.239 -0.878 1.00 90.12 222 ASN A N 1
ATOM 1793 C CA . ASN A 1 222 ? 11.829 -8.088 0.276 1.00 90.12 222 ASN A CA 1
ATOM 1794 C C . ASN A 1 222 ? 11.159 -9.472 0.216 1.00 90.12 222 ASN A C 1
ATOM 1796 O O . ASN A 1 222 ? 11.299 -10.238 1.172 1.00 90.12 222 ASN A O 1
ATOM 1800 N N . HIS A 1 223 ? 10.501 -9.795 -0.905 1.00 89.25 223 HIS A N 1
ATOM 1801 C CA . HIS A 1 223 ? 9.948 -11.119 -1.192 1.00 89.25 223 HIS A CA 1
ATOM 1802 C C . HIS A 1 223 ? 10.474 -11.676 -2.519 1.00 89.25 223 HIS A C 1
ATOM 1804 O O . HIS A 1 223 ? 10.909 -10.938 -3.414 1.00 89.25 223 HIS A O 1
ATOM 1810 N N . ARG A 1 224 ? 10.463 -13.003 -2.630 1.00 87.31 224 ARG A N 1
ATOM 1811 C CA . ARG A 1 224 ? 10.750 -13.769 -3.846 1.00 87.31 224 ARG A CA 1
ATOM 1812 C C . ARG A 1 224 ? 9.476 -14.006 -4.652 1.00 87.31 224 ARG A C 1
ATOM 1814 O O . ARG A 1 224 ? 8.395 -13.997 -4.067 1.00 87.31 224 ARG A O 1
ATOM 1821 N N . PRO A 1 225 ? 9.581 -14.251 -5.974 1.00 86.00 225 PRO A N 1
ATOM 1822 C CA . PRO A 1 225 ? 8.472 -14.830 -6.729 1.00 86.00 225 PRO A CA 1
ATOM 1823 C C . PRO A 1 225 ? 7.925 -16.057 -5.985 1.00 86.00 225 PRO A C 1
ATOM 1825 O O . PRO A 1 225 ? 8.710 -16.903 -5.559 1.00 86.00 225 PRO A O 1
ATOM 1828 N N . GLY A 1 226 ? 6.610 -16.117 -5.789 1.00 82.88 226 GLY A N 1
ATOM 1829 C CA . GLY A 1 226 ? 5.950 -17.086 -4.905 1.00 82.88 226 GLY A CA 1
ATOM 1830 C C . GLY A 1 226 ? 5.644 -16.578 -3.487 1.00 82.88 226 GLY A C 1
ATOM 1831 O O . GLY A 1 226 ? 5.052 -17.316 -2.711 1.00 82.88 226 GLY A O 1
ATOM 1832 N N . GLY A 1 227 ? 6.012 -15.338 -3.141 1.00 80.19 227 GLY A N 1
ATOM 1833 C CA . GLY A 1 227 ? 5.609 -14.676 -1.889 1.00 80.19 227 GLY A CA 1
ATOM 1834 C C . GLY A 1 227 ? 6.504 -14.971 -0.679 1.00 80.19 227 GLY A C 1
ATOM 1835 O O . GLY A 1 227 ? 6.280 -14.442 0.405 1.00 80.19 227 GLY A O 1
ATOM 1836 N N . GLU A 1 228 ? 7.552 -15.781 -0.838 1.00 86.25 228 GLU A N 1
ATOM 1837 C CA . GLU A 1 228 ? 8.465 -16.120 0.258 1.00 86.25 228 GLU A CA 1
ATOM 1838 C C . GLU A 1 228 ? 9.363 -14.943 0.659 1.00 86.25 228 GLU A C 1
ATOM 1840 O O . GLU A 1 228 ? 9.824 -14.174 -0.188 1.00 86.25 228 GLU A O 1
ATOM 1845 N N . ALA A 1 229 ? 9.704 -14.841 1.946 1.00 86.50 229 ALA A N 1
ATOM 1846 C CA . ALA A 1 229 ? 10.653 -13.842 2.427 1.00 86.50 229 ALA A CA 1
ATOM 1847 C C . ALA A 1 229 ? 12.030 -14.002 1.751 1.00 86.50 229 ALA A C 1
ATOM 1849 O O . ALA A 1 229 ? 12.646 -15.071 1.761 1.00 86.50 229 ALA A O 1
ATOM 1850 N N . GLY A 1 230 ? 12.556 -12.919 1.178 1.00 88.00 230 GLY A N 1
ATOM 1851 C CA . GLY A 1 230 ? 13.854 -12.929 0.508 1.00 88.00 230 GLY A CA 1
ATOM 1852 C C . GLY A 1 230 ? 14.033 -11.771 -0.464 1.00 88.00 230 GLY A C 1
ATOM 1853 O O . GLY A 1 230 ? 13.080 -11.168 -0.925 1.00 88.00 230 GLY A O 1
ATOM 1854 N N . LYS A 1 231 ? 15.276 -11.428 -0.803 1.00 89.94 231 LYS A N 1
ATOM 1855 C CA . LYS A 1 231 ? 15.536 -10.259 -1.656 1.00 89.94 231 LYS A CA 1
ATOM 1856 C C . LYS A 1 231 ? 15.420 -10.606 -3.138 1.00 89.94 231 LYS A C 1
ATOM 1858 O O . LYS A 1 231 ? 16.124 -11.501 -3.604 1.00 89.94 231 LYS A O 1
ATOM 1863 N N . THR A 1 232 ? 14.639 -9.821 -3.877 1.00 91.81 232 THR A N 1
ATOM 1864 C CA . THR A 1 232 ? 14.526 -9.903 -5.345 1.00 91.81 232 THR A CA 1
ATOM 1865 C C . THR A 1 232 ? 14.801 -8.542 -5.953 1.00 91.81 232 THR A C 1
ATOM 1867 O O . THR A 1 232 ? 14.312 -7.532 -5.456 1.00 91.81 232 THR A O 1
ATOM 1870 N N . ARG A 1 233 ? 15.600 -8.488 -7.022 1.00 92.94 233 ARG A N 1
ATOM 1871 C CA . ARG A 1 233 ? 15.902 -7.239 -7.728 1.00 92.94 233 ARG A CA 1
ATOM 1872 C C . ARG A 1 233 ? 15.314 -7.268 -9.123 1.00 92.94 233 ARG A C 1
ATOM 1874 O O . ARG A 1 233 ? 15.595 -8.194 -9.877 1.00 92.94 233 ARG A O 1
ATOM 1881 N N . ILE A 1 234 ? 14.531 -6.249 -9.454 1.00 91.00 234 ILE A N 1
ATOM 1882 C CA . ILE A 1 234 ? 13.812 -6.160 -10.726 1.00 91.00 234 ILE A CA 1
ATOM 1883 C C . ILE A 1 234 ? 14.087 -4.799 -11.339 1.00 91.00 234 ILE A C 1
ATOM 1885 O O . ILE A 1 234 ? 14.171 -3.781 -10.649 1.00 91.00 234 ILE A O 1
ATOM 1889 N N . ARG A 1 235 ? 14.296 -4.814 -12.650 1.00 90.62 235 ARG A N 1
ATOM 1890 C CA . ARG A 1 235 ? 14.609 -3.639 -13.442 1.00 90.62 235 ARG A CA 1
ATOM 1891 C C . ARG A 1 235 ? 13.375 -3.236 -14.237 1.00 90.62 235 ARG A C 1
ATOM 1893 O O . ARG A 1 235 ? 12.868 -4.049 -15.000 1.00 90.62 235 ARG A O 1
ATOM 1900 N N . PHE A 1 236 ? 12.978 -1.981 -14.104 1.00 86.88 236 PHE A N 1
ATOM 1901 C CA . PHE A 1 236 ? 11.920 -1.359 -14.894 1.00 86.88 236 PHE A CA 1
ATOM 1902 C C . PHE A 1 236 ? 12.548 -0.334 -15.839 1.00 86.88 236 PHE A C 1
ATOM 1904 O O . PHE A 1 236 ? 13.593 0.245 -15.517 1.00 86.88 236 PHE A O 1
ATOM 1911 N N . ILE A 1 237 ? 11.983 -0.183 -17.037 1.00 76.75 237 ILE A N 1
ATOM 1912 C CA . ILE A 1 237 ? 12.565 0.611 -18.130 1.00 76.75 237 ILE A CA 1
ATOM 1913 C C . ILE A 1 237 ? 11.763 1.873 -18.371 1.00 76.75 237 ILE A C 1
ATOM 1915 O O . ILE A 1 237 ? 10.553 1.767 -18.638 1.00 76.75 237 ILE A O 1
#

pLDDT: mean 84.02, std 14.01, range [35.53, 96.62]

Secondary structure (DSSP, 8-state):
----------HHHHHHHHHHHHHHHHHHHHHHHHHHHHHSPPP----------GGGG--PPP----SHHHHHTTTTPEEEESSTTTSEEEESSPPSS--TTS--EEPPTT-EEE--EEEEEE-SSTT-PEEEEEEEEETTEEEEEEEEEEETTTTEEEE-HHHHEESS-HHHHTTTS-HHHHHHHHTT---TT--HHHHHHHH-PPEEEEE-TTS-EEEEEEE-TTS-EEEEEEEE-

Sequence (237 aa):
MLRIGSMVLTEAAKRWLVWSAVVTVILALRIGCVLYDRSRPSPSRPVVQRPVEKDYLVIVPKFSIDDLESAQKLVGQTLWVKAGYQAEYFTYPASKRLTTEQSIHKFDPLEKVTVHGIIERTGSSRDREKEVLLLFQKDGKEFATQVGLFDSDEKQYQMFFDDLFYLKDPHEIYDHWNRETWAKIQAHHLEPGMTYTQVALSLGNGNLVTTGAGGTQLYQFNHRPGGEAGKTRIRFI

Foldseek 3Di:
DDDDDDPPQPPVNVVVVVVVVVVVVVVVVVVVVVVVVVPPPDPPDPPPPDPDDCVVVQDFDDQPDWDPVSVFVQAQAKWFFLQFPPFWKFFPPDDPDPDVPGPTDTHHQRDIWHFHGWDWDQDPDPVSWIWIWTWTDDPNTIMITTQWIQDPVVRIIDGNDRVTTGRDRVCVRPVVDDPVLVVCQVQLHDDPPDDQSSNCSSQGHWDFDDQDPPRKTKTWGQADRRHHGHIDIDIDD